Protein AF-A0A7C5WP63-F1 (afdb_monomer_lite)

Foldseek 3Di:
DDKDKQPCQLVVVLCLLQVAQAEKEWEFAEADPQLLVSLVNNLVNVHAYEYEYEPVYDPVSQVSSVVRYFYWYQPPDRDHWTWIAGPQWIKTWRDGNYPCRNVSVDIIMIDTDGSVVSVVVSVVSVVNTHTPDPCPPPDQPWDWDDDDQWIWTWGPDVVIDTWIAGPVVRWTWDDDPNKIWTDDPDDDDDIDIDNHPVRVVVVVVVVVVVCVVPDPDDDDDDDDDDDDDDD

pLDDT: mean 77.96, std 23.7, range [22.95, 98.88]

Sequence (231 aa):
TLCYSTGDVPEKLRNHVESAVQSLWVSTAFLDNCGLELLKAVSAKGVELRVLASKAISAELLREISEFANVRVIEEKFMHAKIYIADGKALIGSPNLTCPVLEGKNIEVLCEVSAAEAIKIFHELWRAATPLRPEIPEVLLLRVKNVKDRIIIESQLNPGLHVEISKFLKRVISESNGKITICPQVVKYTCTEFSSLSDFEGTVNDLLEIIDKNLLIPVIGEKVYTHMQLD

Structure (mmCIF, N/CA/C/O backbone):
data_AF-A0A7C5WP63-F1
#
_entry.id   AF-A0A7C5WP63-F1
#
loop_
_atom_site.group_PDB
_atom_site.id
_atom_site.type_symbol
_atom_site.label_atom_id
_atom_site.label_alt_id
_atom_site.label_comp_id
_atom_site.label_asym_id
_atom_site.label_entity_id
_atom_site.label_seq_id
_atom_site.pdbx_PDB_ins_code
_atom_site.Cartn_x
_atom_site.Cartn_y
_atom_site.Cartn_z
_atom_site.occupancy
_atom_site.B_iso_or_equiv
_atom_site.auth_seq_id
_atom_site.auth_comp_id
_atom_site.auth_asym_id
_atom_site.auth_atom_id
_atom_site.pdbx_PDB_model_num
ATOM 1 N N . THR A 1 1 ? 18.743 -10.700 -14.998 1.00 79.06 1 THR A N 1
ATOM 2 C CA . THR A 1 1 ? 18.142 -9.448 -14.507 1.00 79.06 1 THR A CA 1
ATOM 3 C C . THR A 1 1 ? 18.104 -8.469 -15.653 1.00 79.06 1 THR A C 1
ATOM 5 O O . THR A 1 1 ? 19.157 -8.194 -16.214 1.00 79.06 1 THR A O 1
ATOM 8 N N . LEU A 1 2 ? 16.914 -8.030 -16.054 1.00 93.69 2 LEU A N 1
ATOM 9 C CA . LEU A 1 2 ? 16.716 -7.008 -17.085 1.00 93.69 2 LEU A CA 1
ATOM 10 C C . LEU A 1 2 ? 16.407 -5.687 -16.379 1.00 93.69 2 LEU A C 1
ATOM 12 O O . LEU A 1 2 ? 15.579 -5.687 -15.474 1.00 93.69 2 LEU A O 1
ATOM 16 N N . CYS A 1 3 ? 17.070 -4.595 -16.753 1.00 96.31 3 CYS A N 1
ATOM 17 C CA . CYS A 1 3 ? 16.886 -3.291 -16.117 1.00 96.31 3 CYS A CA 1
ATOM 18 C C . CYS A 1 3 ? 16.509 -2.219 -17.139 1.00 96.31 3 CYS A C 1
ATOM 20 O O . CYS A 1 3 ? 16.952 -2.260 -18.284 1.00 96.31 3 CYS A O 1
ATOM 22 N N . TYR A 1 4 ? 15.718 -1.258 -16.678 1.00 94.50 4 TYR A N 1
ATOM 23 C CA . TYR A 1 4 ? 15.167 -0.127 -17.412 1.00 94.50 4 TYR A CA 1
ATOM 24 C C . TYR A 1 4 ? 15.689 1.171 -16.794 1.00 94.50 4 TYR A C 1
ATOM 26 O O . TYR A 1 4 ? 15.896 1.236 -15.577 1.00 94.50 4 TYR A O 1
ATOM 34 N N . SER A 1 5 ? 15.877 2.204 -17.615 1.00 89.62 5 SER A N 1
ATOM 35 C CA . SER A 1 5 ? 16.360 3.519 -17.179 1.00 89.62 5 SER A CA 1
ATOM 36 C C . SER A 1 5 ? 15.572 4.667 -17.806 1.00 89.62 5 SER A C 1
ATOM 38 O O . SER A 1 5 ? 15.040 4.517 -18.904 1.00 89.62 5 SER A O 1
ATOM 40 N N . THR A 1 6 ? 15.573 5.813 -17.113 1.00 76.12 6 THR A N 1
ATOM 41 C CA . THR A 1 6 ? 15.104 7.143 -17.562 1.00 76.12 6 THR A CA 1
ATOM 42 C C . THR A 1 6 ? 13.719 7.179 -18.208 1.00 76.12 6 THR A C 1
ATOM 44 O O . THR A 1 6 ? 12.760 7.521 -17.526 1.00 76.12 6 THR A O 1
ATOM 47 N N . GLY A 1 7 ? 13.604 6.876 -19.502 1.00 80.62 7 GLY A N 1
ATOM 48 C CA . GLY A 1 7 ? 12.357 7.035 -20.257 1.00 80.62 7 GLY A CA 1
ATOM 49 C C . GLY A 1 7 ? 11.320 5.950 -19.975 1.00 80.62 7 GLY A C 1
ATOM 50 O O . GLY A 1 7 ? 10.137 6.248 -19.851 1.00 80.62 7 GLY A O 1
ATOM 51 N N . ASP A 1 8 ? 11.766 4.705 -19.810 1.00 91.50 8 ASP A N 1
ATOM 52 C CA . ASP A 1 8 ? 10.851 3.556 -19.815 1.00 91.50 8 ASP A CA 1
ATOM 53 C C . ASP A 1 8 ? 10.333 3.197 -18.417 1.00 91.50 8 ASP A C 1
ATOM 55 O O . ASP A 1 8 ? 9.363 2.455 -18.273 1.00 91.50 8 ASP A O 1
ATOM 59 N N . VAL A 1 9 ? 10.987 3.694 -17.360 1.00 96.69 9 VAL A N 1
ATOM 60 C CA . VAL A 1 9 ? 10.682 3.311 -15.971 1.00 96.69 9 VAL A CA 1
ATOM 61 C C . VAL A 1 9 ? 9.248 3.652 -15.549 1.00 96.69 9 VAL A C 1
ATOM 63 O O . VAL A 1 9 ? 8.599 2.763 -14.991 1.00 96.69 9 VAL A O 1
ATOM 66 N N . PRO A 1 10 ? 8.717 4.866 -15.797 1.00 96.94 10 PRO A N 1
ATOM 67 C CA . PRO A 1 10 ? 7.359 5.219 -15.383 1.00 96.94 10 PRO A CA 1
ATOM 68 C C . PRO A 1 10 ? 6.308 4.319 -16.035 1.00 96.94 10 PRO A C 1
ATOM 70 O O . PRO A 1 10 ? 5.446 3.771 -15.347 1.00 96.94 10 PRO A O 1
ATOM 73 N N . GLU A 1 11 ? 6.419 4.116 -17.351 1.00 96.94 11 GLU A N 1
ATOM 74 C CA . GLU A 1 11 ? 5.509 3.263 -18.114 1.00 96.94 11 GLU A CA 1
ATOM 75 C C . GLU A 1 11 ? 5.635 1.802 -17.677 1.00 96.94 11 GLU A C 1
ATOM 77 O O . GLU A 1 11 ? 4.632 1.152 -17.386 1.00 96.94 11 GLU A O 1
ATOM 82 N N . LYS A 1 12 ? 6.861 1.281 -17.551 1.00 98.00 12 LYS A N 1
ATOM 83 C CA . LYS A 1 12 ? 7.095 -0.102 -17.129 1.00 98.00 12 LYS A CA 1
ATOM 84 C C . LYS A 1 12 ? 6.549 -0.371 -15.728 1.00 98.00 12 LYS A C 1
ATOM 86 O O . LYS A 1 12 ? 5.933 -1.416 -15.516 1.00 98.00 12 LYS A O 1
ATOM 91 N N . LEU A 1 13 ? 6.762 0.548 -14.784 1.00 98.31 13 LEU A N 1
ATOM 92 C CA . LEU A 1 13 ? 6.245 0.431 -13.422 1.00 98.31 13 LEU A CA 1
ATOM 93 C C . LEU A 1 13 ? 4.717 0.457 -13.408 1.00 98.31 13 LEU A C 1
ATOM 95 O O . LEU A 1 13 ? 4.102 -0.416 -12.795 1.00 98.31 13 LEU A O 1
ATOM 99 N N . ARG A 1 14 ? 4.112 1.423 -14.110 1.00 98.38 14 ARG A N 1
ATOM 100 C CA . ARG A 1 14 ? 2.657 1.542 -14.231 1.00 98.38 14 ARG A CA 1
ATOM 101 C C . ARG A 1 14 ? 2.057 0.279 -14.837 1.00 98.38 14 ARG A C 1
ATOM 103 O O . ARG A 1 14 ? 1.194 -0.323 -14.214 1.00 98.38 14 ARG A O 1
ATOM 110 N N . ASN A 1 15 ? 2.573 -0.169 -15.979 1.00 98.38 15 ASN A N 1
ATOM 111 C CA . ASN A 1 15 ? 2.102 -1.374 -16.657 1.00 98.38 15 ASN A CA 1
ATOM 112 C C . ASN A 1 15 ? 2.222 -2.608 -15.759 1.00 98.38 15 ASN A C 1
ATOM 114 O O . ASN A 1 15 ? 1.307 -3.423 -15.709 1.00 98.38 15 ASN A O 1
ATOM 118 N N . HIS A 1 16 ? 3.322 -2.744 -15.014 1.00 98.56 16 HIS A N 1
ATOM 119 C 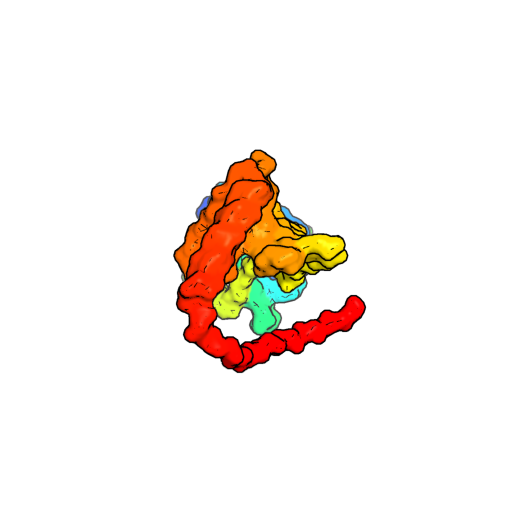CA . HIS A 1 16 ? 3.502 -3.853 -14.077 1.00 98.56 16 HIS A CA 1
ATOM 120 C C . HIS A 1 16 ? 2.445 -3.846 -12.970 1.00 98.56 16 HIS A C 1
ATOM 122 O O . HIS A 1 16 ? 1.796 -4.864 -12.745 1.00 98.56 16 HIS A O 1
ATOM 128 N N . VAL A 1 17 ? 2.226 -2.693 -12.334 1.00 98.56 17 VAL A N 1
ATOM 129 C CA . VAL A 1 17 ? 1.232 -2.511 -11.265 1.00 98.56 17 VAL A CA 1
ATOM 130 C C . VAL A 1 17 ? -0.198 -2.702 -11.783 1.00 98.56 17 VAL A C 1
ATOM 132 O O . VAL A 1 17 ? -0.967 -3.461 -11.200 1.00 98.56 17 VAL A O 1
ATOM 135 N N . GLU A 1 18 ? -0.551 -2.070 -12.902 1.00 98.44 18 GLU A N 1
ATOM 136 C CA . GLU A 1 18 ? -1.900 -2.110 -13.478 1.00 98.44 18 GLU A CA 1
ATOM 137 C C . GLU A 1 18 ? -2.260 -3.471 -14.084 1.00 98.44 18 GLU A C 1
ATOM 139 O O . GLU A 1 18 ? -3.451 -3.782 -14.188 1.00 98.44 18 GLU A O 1
ATOM 144 N N . SER A 1 19 ? -1.260 -4.276 -14.465 1.00 98.25 19 SER A N 1
ATOM 145 C CA . SER A 1 19 ? -1.458 -5.623 -15.015 1.00 98.25 19 SER A CA 1
ATOM 146 C C . SER A 1 19 ? -1.828 -6.683 -13.978 1.00 98.25 19 SER A C 1
ATOM 148 O O . SER A 1 19 ? -2.187 -7.788 -14.380 1.00 98.25 19 SER A O 1
ATOM 150 N N . ALA A 1 20 ? -1.744 -6.372 -12.679 1.00 98.62 20 ALA A N 1
ATOM 151 C CA . ALA A 1 20 ? -2.120 -7.302 -11.622 1.00 98.62 20 ALA A CA 1
ATOM 152 C C . ALA A 1 20 ? -3.605 -7.690 -11.728 1.00 98.62 20 ALA A C 1
ATOM 154 O O . ALA A 1 20 ? -4.480 -6.836 -11.891 1.00 98.62 20 ALA A O 1
ATOM 155 N N . VAL A 1 21 ? -3.876 -8.988 -11.616 1.00 98.38 21 VAL A N 1
ATOM 156 C CA . VAL A 1 21 ? -5.206 -9.601 -11.709 1.00 98.38 21 VAL A CA 1
ATOM 157 C C . VAL A 1 21 ? -5.590 -10.291 -10.406 1.00 98.38 21 VAL A C 1
ATOM 159 O O . VAL A 1 21 ? -6.757 -10.247 -10.029 1.00 98.38 21 VAL A O 1
ATOM 162 N N . GLN A 1 22 ? -4.644 -10.926 -9.707 1.00 98.44 22 GLN A N 1
ATOM 163 C CA . GLN A 1 22 ? -4.937 -11.658 -8.468 1.00 98.44 22 GLN A CA 1
ATOM 164 C C . GLN A 1 22 ? -4.370 -10.945 -7.247 1.00 98.44 22 GLN A C 1
ATOM 166 O O . GLN A 1 22 ? -5.070 -10.749 -6.256 1.00 98.44 22 GLN A O 1
ATOM 171 N N . SER A 1 23 ? -3.097 -10.559 -7.310 1.00 98.56 23 SER A N 1
ATOM 172 C CA . SER A 1 23 ? -2.385 -10.004 -6.164 1.00 98.56 23 SER A CA 1
ATOM 173 C C . SER A 1 23 ? -1.359 -8.959 -6.574 1.00 98.56 23 SER A C 1
ATOM 175 O O . SER A 1 23 ? -0.655 -9.102 -7.577 1.00 98.56 23 SER A O 1
ATOM 177 N N . LEU A 1 24 ? -1.242 -7.930 -5.740 1.00 98.88 24 LEU A N 1
ATOM 178 C CA . LEU A 1 24 ? -0.208 -6.915 -5.837 1.00 98.88 24 LEU A CA 1
ATOM 179 C C . LEU A 1 24 ? 0.380 -6.659 -4.449 1.00 98.88 24 LEU A C 1
ATOM 181 O O . LEU A 1 24 ? -0.329 -6.277 -3.518 1.00 98.88 24 LEU A O 1
ATOM 185 N N . TRP A 1 25 ? 1.687 -6.859 -4.300 1.00 98.81 25 TRP A N 1
ATOM 186 C CA . TRP A 1 25 ? 2.420 -6.540 -3.078 1.00 98.81 25 TRP A CA 1
ATOM 187 C C . TRP A 1 25 ? 3.432 -5.437 -3.363 1.00 98.81 25 TRP A C 1
ATOM 189 O O . TRP A 1 25 ? 4.291 -5.568 -4.238 1.00 98.81 25 TRP A O 1
ATOM 199 N N . VAL A 1 26 ? 3.329 -4.345 -2.615 1.00 98.75 26 VAL A N 1
ATOM 200 C CA . VAL A 1 26 ? 4.131 -3.138 -2.803 1.00 98.75 26 VAL A CA 1
ATOM 201 C C . VAL A 1 26 ? 4.907 -2.848 -1.534 1.00 98.75 26 VAL A C 1
ATOM 203 O O . VAL A 1 26 ? 4.320 -2.718 -0.470 1.00 98.75 26 VAL A O 1
ATOM 206 N N . SER A 1 27 ? 6.219 -2.695 -1.647 1.00 98.38 27 SER A N 1
ATOM 207 C CA . SER A 1 27 ? 7.038 -1.970 -0.678 1.00 98.38 27 SER A CA 1
ATOM 208 C C . SER A 1 27 ? 7.408 -0.637 -1.301 1.00 98.38 27 SER A C 1
ATOM 210 O O . SER A 1 27 ? 7.909 -0.629 -2.422 1.00 98.38 27 SER A O 1
ATOM 212 N N . THR A 1 28 ? 7.182 0.479 -0.611 1.00 98.00 28 THR A N 1
ATOM 213 C CA . THR A 1 28 ? 7.648 1.792 -1.078 1.00 98.00 28 THR A CA 1
ATOM 214 C C . THR A 1 28 ? 7.976 2.719 0.085 1.00 98.00 28 THR A C 1
ATOM 216 O O . THR A 1 28 ? 7.300 2.728 1.115 1.00 98.00 28 THR A O 1
ATOM 219 N N . ALA A 1 29 ? 9.032 3.516 -0.082 1.00 97.00 29 ALA A N 1
ATOM 220 C CA . ALA A 1 29 ? 9.471 4.462 0.941 1.00 97.00 29 ALA A CA 1
ATOM 221 C C . ALA A 1 29 ? 8.640 5.750 0.925 1.00 97.00 29 ALA A C 1
ATOM 223 O O . ALA A 1 29 ? 8.414 6.354 1.969 1.00 97.00 29 ALA A O 1
ATOM 224 N N . PHE A 1 30 ? 8.192 6.153 -0.266 1.00 98.06 30 PHE A N 1
ATOM 225 C CA . PHE A 1 30 ? 7.376 7.339 -0.484 1.00 98.06 30 PHE A CA 1
ATOM 226 C C . PHE A 1 30 ? 6.178 6.998 -1.371 1.00 98.06 30 PHE A C 1
ATOM 228 O O . PHE A 1 30 ? 6.257 6.125 -2.242 1.00 98.06 30 PHE A O 1
ATOM 235 N N . LEU A 1 31 ? 5.069 7.684 -1.125 1.00 98.19 31 LEU A N 1
ATOM 236 C CA . LEU A 1 31 ? 3.831 7.573 -1.877 1.00 98.19 31 LEU A CA 1
ATOM 237 C C . LEU A 1 31 ? 3.077 8.897 -1.744 1.00 98.19 31 LEU A C 1
ATOM 239 O O . LEU A 1 31 ? 3.027 9.456 -0.649 1.00 98.19 31 LEU A O 1
ATOM 243 N N . ASP A 1 32 ? 2.522 9.390 -2.848 1.00 98.31 32 ASP A N 1
ATOM 244 C CA . ASP A 1 32 ? 1.639 10.561 -2.880 1.00 98.31 32 ASP A CA 1
ATOM 245 C C . ASP A 1 32 ? 0.322 10.242 -3.612 1.00 98.31 32 ASP A C 1
ATOM 247 O O . ASP A 1 32 ? 0.026 9.081 -3.903 1.00 98.31 32 ASP A O 1
ATOM 251 N N . ASN A 1 33 ? -0.467 11.271 -3.927 1.00 98.25 33 ASN A N 1
ATOM 252 C CA . ASN A 1 33 ? -1.775 11.117 -4.563 1.00 98.25 33 ASN A CA 1
ATOM 253 C C . ASN A 1 33 ? -1.724 10.346 -5.895 1.00 98.25 33 ASN A C 1
ATOM 255 O O . ASN A 1 33 ? -2.637 9.577 -6.171 1.00 98.25 33 ASN A O 1
ATOM 259 N N . CYS A 1 34 ? -0.670 10.470 -6.710 1.00 98.50 34 CYS A N 1
ATOM 260 C CA . CYS A 1 34 ? -0.592 9.688 -7.950 1.00 98.50 34 CYS A CA 1
ATOM 261 C C . CYS A 1 34 ? -0.390 8.197 -7.665 1.00 98.50 34 CYS A C 1
ATOM 263 O O . CYS A 1 34 ? -0.962 7.348 -8.351 1.00 98.50 34 CYS A O 1
ATOM 265 N N . GLY A 1 35 ? 0.412 7.876 -6.646 1.00 98.56 35 GLY A N 1
ATOM 266 C CA . GLY A 1 35 ? 0.568 6.508 -6.165 1.00 98.56 35 GLY A CA 1
ATOM 267 C C . GLY A 1 35 ? -0.724 5.953 -5.575 1.00 98.56 35 GLY A C 1
ATOM 268 O O . GLY A 1 35 ? -1.108 4.834 -5.900 1.00 98.56 35 GLY A O 1
ATOM 269 N N . LEU A 1 36 ? -1.420 6.744 -4.757 1.00 98.62 36 LEU A N 1
ATOM 270 C CA . LEU A 1 36 ? -2.721 6.398 -4.186 1.00 98.62 36 LEU A CA 1
ATOM 271 C C . LEU A 1 36 ? -3.745 6.050 -5.274 1.00 98.62 36 LEU A C 1
ATOM 273 O O . LEU A 1 36 ? -4.347 4.980 -5.218 1.00 98.62 36 LEU A O 1
ATOM 277 N N . GLU A 1 37 ? -3.916 6.915 -6.276 1.00 98.69 37 GLU A N 1
ATOM 278 C CA . GLU A 1 37 ? -4.884 6.697 -7.357 1.00 98.69 37 GLU A CA 1
ATOM 279 C C . GLU A 1 37 ? -4.534 5.467 -8.204 1.00 98.69 37 GLU A C 1
ATOM 281 O O . GLU A 1 37 ? -5.415 4.683 -8.561 1.00 98.69 37 GLU A O 1
ATOM 286 N N . LEU A 1 38 ? -3.241 5.229 -8.452 1.00 98.69 38 LEU A N 1
ATOM 287 C CA . LEU A 1 38 ? -2.775 4.005 -9.102 1.00 98.69 38 LEU A CA 1
ATOM 288 C C . LEU A 1 38 ? -3.165 2.752 -8.295 1.00 98.69 38 LEU A C 1
ATOM 290 O O . LEU A 1 38 ? -3.676 1.785 -8.859 1.00 98.69 38 LEU A O 1
ATOM 294 N N . LEU A 1 39 ? -2.963 2.769 -6.975 1.00 98.75 39 LEU A N 1
ATOM 295 C CA . LEU A 1 39 ? -3.321 1.650 -6.100 1.00 98.75 39 LEU A CA 1
ATOM 296 C C . LEU A 1 39 ? -4.841 1.442 -5.998 1.00 98.75 39 LEU A C 1
ATOM 298 O O . LEU A 1 39 ? -5.295 0.296 -6.053 1.00 98.75 39 LEU A O 1
ATOM 302 N N . LYS A 1 40 ? -5.632 2.519 -5.909 1.00 98.62 40 LYS A N 1
ATOM 303 C CA . LYS A 1 40 ? -7.103 2.457 -5.938 1.00 98.62 40 LYS A CA 1
ATOM 304 C C . LYS A 1 40 ? -7.611 1.824 -7.228 1.00 98.62 40 LYS A C 1
ATOM 306 O O . LYS A 1 40 ? -8.455 0.932 -7.176 1.00 98.62 40 LYS A O 1
ATOM 311 N N . ALA A 1 41 ? -7.076 2.241 -8.377 1.00 98.38 41 ALA A N 1
ATOM 312 C CA . ALA A 1 41 ? -7.473 1.712 -9.679 1.00 98.38 41 ALA A CA 1
ATOM 313 C C . ALA A 1 41 ? -7.213 0.202 -9.802 1.00 98.38 41 ALA A C 1
ATOM 315 O O . ALA A 1 41 ? -7.996 -0.512 -10.427 1.00 98.38 41 ALA A O 1
ATOM 316 N N . VAL A 1 42 ? -6.133 -0.299 -9.194 1.00 98.25 42 VAL A N 1
ATOM 317 C CA . VAL A 1 42 ? -5.843 -1.738 -9.136 1.00 98.25 42 VAL A CA 1
ATOM 318 C C . VAL A 1 42 ? -6.778 -2.457 -8.162 1.00 98.25 42 VAL A C 1
ATOM 320 O O . VAL A 1 42 ? -7.362 -3.475 -8.529 1.00 98.25 42 VAL A O 1
ATOM 323 N N . SER A 1 43 ? -6.981 -1.921 -6.955 1.00 98.19 43 SER A N 1
ATOM 324 C CA . SER A 1 43 ? -7.877 -2.524 -5.955 1.00 98.19 43 SER A CA 1
ATOM 325 C C . SER A 1 43 ? -9.329 -2.609 -6.444 1.00 98.19 43 SER A C 1
ATOM 327 O O . SER A 1 43 ? -9.991 -3.627 -6.251 1.00 98.19 43 SER A O 1
ATOM 329 N N . ALA A 1 44 ? -9.799 -1.615 -7.204 1.00 97.88 44 ALA A N 1
ATOM 330 C CA . ALA A 1 44 ? -11.128 -1.612 -7.820 1.00 97.88 44 ALA A CA 1
ATOM 331 C C . ALA A 1 44 ? -11.378 -2.794 -8.783 1.00 97.88 44 ALA A C 1
ATOM 333 O O . ALA A 1 44 ? -12.530 -3.116 -9.070 1.00 97.88 44 ALA A O 1
ATOM 334 N N . LYS A 1 45 ? -10.323 -3.470 -9.262 1.00 97.81 45 LYS A N 1
ATOM 335 C CA . LYS A 1 45 ? -10.422 -4.699 -10.072 1.00 97.81 45 LYS A CA 1
ATOM 336 C C . LYS A 1 45 ? -10.610 -5.968 -9.225 1.00 97.81 45 LYS A C 1
ATOM 338 O O . LYS A 1 45 ? -10.723 -7.051 -9.790 1.00 97.81 45 LYS A O 1
ATOM 343 N N . GLY A 1 46 ? -10.625 -5.855 -7.895 1.00 97.88 46 GLY A N 1
ATOM 344 C CA . GLY A 1 46 ? -10.700 -6.985 -6.964 1.00 97.88 46 GLY A CA 1
ATOM 345 C C . GLY A 1 46 ? -9.350 -7.641 -6.652 1.00 97.88 46 GLY A C 1
ATOM 346 O O . GLY A 1 46 ? -9.323 -8.771 -6.172 1.00 97.88 46 GLY A O 1
ATOM 347 N N . VAL A 1 47 ? -8.236 -6.956 -6.931 1.00 98.38 47 VAL A N 1
ATOM 348 C CA . VAL A 1 47 ? -6.873 -7.449 -6.670 1.00 98.38 47 VAL A CA 1
ATOM 349 C C . VAL A 1 47 ? -6.566 -7.409 -5.171 1.00 98.38 47 VAL A C 1
ATOM 351 O O . VAL A 1 47 ? -6.771 -6.382 -4.523 1.00 98.38 47 VAL A O 1
ATOM 354 N N . GLU A 1 48 ? -6.004 -8.488 -4.612 1.00 98.38 48 GLU A N 1
ATOM 355 C CA . GLU A 1 48 ? -5.521 -8.486 -3.225 1.00 98.38 48 GLU A CA 1
ATOM 356 C C . GLU A 1 48 ? -4.298 -7.568 -3.099 1.00 98.38 48 GLU A C 1
ATOM 358 O O . GLU A 1 48 ? -3.208 -7.889 -3.585 1.00 98.38 48 GLU A O 1
ATOM 363 N N . LEU A 1 49 ? -4.470 -6.435 -2.413 1.00 98.69 49 LEU A N 1
ATOM 364 C CA . LEU A 1 49 ? -3.421 -5.436 -2.250 1.00 98.69 49 LEU A CA 1
ATOM 365 C C . LEU A 1 49 ? -2.767 -5.504 -0.865 1.00 98.69 49 LEU A C 1
ATOM 367 O O . LEU A 1 49 ? -3.428 -5.367 0.168 1.00 98.69 49 LEU A O 1
ATOM 371 N N . ARG A 1 50 ? -1.439 -5.660 -0.850 1.00 98.75 50 ARG A N 1
ATOM 372 C CA . ARG A 1 50 ? -0.597 -5.534 0.349 1.00 98.75 50 ARG A CA 1
ATOM 373 C C . ARG A 1 50 ? 0.384 -4.388 0.172 1.00 98.75 50 ARG A C 1
ATOM 375 O O . ARG A 1 50 ? 1.163 -4.391 -0.778 1.00 98.75 50 ARG A O 1
ATOM 382 N N . VAL A 1 51 ? 0.385 -3.444 1.104 1.00 98.56 51 VAL A N 1
ATOM 383 C CA . VAL A 1 51 ? 1.272 -2.279 1.079 1.00 98.56 51 VAL A CA 1
ATOM 384 C C . VAL A 1 51 ? 2.141 -2.276 2.324 1.00 98.56 51 VAL A C 1
ATOM 386 O O . VAL A 1 51 ? 1.663 -2.167 3.449 1.00 98.56 51 VAL A O 1
ATOM 389 N N . LEU A 1 52 ? 3.441 -2.400 2.108 1.00 98.31 52 LEU A N 1
ATOM 390 C CA . LEU A 1 52 ? 4.471 -2.193 3.100 1.00 98.31 52 LEU A CA 1
ATOM 391 C C . LEU A 1 52 ? 5.013 -0.768 2.948 1.00 98.31 52 LEU A C 1
ATOM 393 O O . LEU A 1 52 ? 5.669 -0.428 1.962 1.00 98.31 52 LEU A O 1
ATOM 397 N N . ALA A 1 53 ? 4.725 0.064 3.936 1.00 96.88 53 ALA A N 1
ATOM 398 C CA . ALA A 1 53 ? 5.010 1.485 3.925 1.00 96.88 53 ALA A CA 1
ATOM 399 C C . ALA A 1 53 ? 6.133 1.864 4.897 1.00 96.88 53 ALA A C 1
ATOM 401 O O . ALA A 1 53 ? 6.381 1.208 5.912 1.00 96.88 53 ALA A O 1
ATOM 402 N N . SER A 1 54 ? 6.804 2.968 4.581 1.00 95.19 54 SER A N 1
ATOM 403 C CA . SER A 1 54 ? 7.700 3.666 5.502 1.00 95.19 54 SER A CA 1
ATOM 404 C C . SER A 1 54 ? 6.920 4.727 6.271 1.00 95.19 54 SER A C 1
ATOM 406 O O . SER A 1 54 ? 5.986 5.323 5.735 1.00 95.19 54 SER A O 1
ATOM 408 N N . LYS A 1 55 ? 7.368 5.052 7.486 1.00 93.25 55 LYS A N 1
ATOM 409 C CA . LYS A 1 55 ? 6.829 6.162 8.294 1.00 93.25 55 LYS A CA 1
ATOM 410 C C . LYS A 1 55 ? 6.948 7.553 7.651 1.00 93.25 55 LYS A C 1
ATOM 412 O O . LYS A 1 55 ? 6.466 8.528 8.211 1.00 93.25 55 LYS A O 1
ATOM 417 N N . ALA A 1 56 ? 7.661 7.666 6.529 1.00 93.44 56 ALA A N 1
ATOM 418 C CA . ALA A 1 56 ? 7.772 8.909 5.771 1.00 93.44 56 ALA A CA 1
ATOM 419 C C . ALA A 1 56 ? 6.513 9.232 4.946 1.00 93.44 56 ALA A C 1
ATOM 421 O O . ALA A 1 56 ? 6.357 10.367 4.504 1.00 93.44 56 ALA A O 1
ATOM 422 N N . ILE A 1 57 ? 5.629 8.253 4.730 1.00 95.50 57 ILE A N 1
ATOM 423 C CA . ILE A 1 57 ? 4.318 8.469 4.111 1.00 95.50 57 ILE A CA 1
ATOM 424 C C . ILE A 1 57 ? 3.376 9.034 5.181 1.00 95.50 57 ILE A C 1
ATOM 426 O O . ILE A 1 57 ? 3.402 8.582 6.326 1.00 95.50 57 ILE A O 1
ATOM 430 N N . SER A 1 58 ? 2.564 10.034 4.828 1.00 94.56 58 SER A N 1
ATOM 431 C CA . SER A 1 58 ? 1.672 10.689 5.789 1.00 94.56 58 SER A CA 1
ATOM 432 C C . SER A 1 58 ? 0.633 9.717 6.358 1.00 94.56 58 SER A C 1
ATOM 434 O O . SER A 1 58 ? 0.123 8.844 5.656 1.00 94.56 58 SER A O 1
ATOM 436 N N . ALA A 1 59 ? 0.279 9.899 7.634 1.00 92.75 59 ALA A N 1
ATOM 437 C CA . ALA A 1 59 ? -0.739 9.083 8.298 1.00 92.75 59 ALA A CA 1
ATOM 438 C C . ALA A 1 59 ? -2.102 9.153 7.584 1.00 92.75 59 ALA A C 1
ATOM 440 O O . ALA A 1 59 ? -2.809 8.153 7.505 1.00 92.75 59 ALA A O 1
ATOM 441 N N . GLU A 1 60 ? -2.443 10.312 7.013 1.00 93.81 60 GLU A N 1
ATOM 442 C CA . GLU A 1 60 ? -3.656 10.505 6.214 1.00 93.81 60 GLU A CA 1
ATOM 443 C C . GLU A 1 60 ? -3.687 9.596 4.978 1.00 93.81 60 GLU A C 1
ATOM 445 O O . GLU A 1 60 ? -4.657 8.863 4.796 1.00 93.81 60 GLU A O 1
ATOM 450 N N . LEU A 1 61 ? -2.608 9.573 4.185 1.00 96.56 61 LEU A N 1
ATOM 451 C CA . LEU A 1 61 ? -2.516 8.699 3.013 1.00 96.56 61 LEU A CA 1
ATOM 452 C C . LEU A 1 61 ? -2.518 7.223 3.409 1.00 96.56 61 LEU A C 1
ATOM 454 O O . LEU A 1 61 ? -3.171 6.410 2.761 1.00 96.56 61 LEU A O 1
ATOM 458 N N . LEU A 1 62 ? -1.806 6.858 4.478 1.00 96.06 62 LEU A N 1
ATOM 459 C CA . LEU A 1 62 ? -1.795 5.479 4.970 1.00 96.06 62 LEU A CA 1
ATOM 460 C C . LEU A 1 62 ? -3.189 5.022 5.406 1.00 96.06 62 LEU A C 1
ATOM 462 O O . LEU A 1 62 ? -3.581 3.897 5.092 1.00 96.06 62 LEU A O 1
ATOM 466 N N . ARG A 1 63 ? -3.946 5.896 6.080 1.00 94.25 63 ARG A N 1
ATOM 467 C CA . ARG A 1 63 ? -5.337 5.636 6.460 1.00 94.25 63 ARG A CA 1
ATOM 468 C C . ARG A 1 63 ? -6.207 5.425 5.227 1.00 94.25 63 ARG A C 1
ATOM 470 O O . ARG A 1 63 ? -6.922 4.433 5.178 1.00 94.25 63 ARG A O 1
ATOM 477 N N . GLU A 1 64 ? -6.104 6.290 4.226 1.00 96.12 64 GLU A N 1
ATOM 478 C CA . GLU A 1 64 ? -6.895 6.161 2.999 1.00 96.12 64 GLU A CA 1
ATOM 479 C C . GLU A 1 64 ? -6.580 4.862 2.240 1.00 96.12 64 GLU A C 1
ATOM 481 O O . GLU A 1 64 ? -7.484 4.143 1.826 1.00 96.12 64 GLU A O 1
ATOM 486 N N . ILE A 1 65 ? -5.302 4.487 2.133 1.00 97.31 65 ILE A N 1
ATOM 487 C CA . ILE A 1 65 ? -4.904 3.209 1.520 1.00 97.31 65 ILE A CA 1
ATOM 488 C C . ILE A 1 65 ? -5.477 2.020 2.302 1.00 97.31 65 ILE A C 1
ATOM 490 O O . ILE A 1 65 ? -5.871 1.014 1.709 1.00 97.31 65 ILE A O 1
ATOM 494 N N . SER A 1 66 ? -5.543 2.120 3.633 1.00 96.00 66 SER A N 1
ATOM 495 C CA . SER A 1 66 ? -6.045 1.038 4.484 1.00 96.00 66 SER A CA 1
ATOM 496 C C . SER A 1 66 ? -7.534 0.735 4.312 1.00 96.00 66 SER A C 1
ATOM 498 O O . SER A 1 66 ? -7.978 -0.338 4.715 1.00 96.00 66 SER A O 1
ATOM 500 N N . GLU A 1 67 ? -8.295 1.621 3.664 1.00 95.88 67 GLU A N 1
ATOM 501 C CA . GLU A 1 67 ? -9.705 1.380 3.336 1.00 95.88 67 GLU A CA 1
ATOM 502 C C . GLU A 1 67 ? -9.881 0.276 2.282 1.00 95.88 67 GLU A C 1
ATOM 504 O O . GLU A 1 67 ? -10.930 -0.364 2.227 1.00 95.88 67 GLU A O 1
ATOM 509 N N . PHE A 1 68 ? -8.858 0.024 1.457 1.00 96.75 68 PHE A N 1
ATOM 510 C CA . PHE A 1 68 ? -8.937 -0.909 0.326 1.00 96.75 68 PHE A CA 1
ATOM 511 C C . PHE A 1 68 ? -7.719 -1.838 0.186 1.00 96.75 68 PHE A C 1
ATOM 513 O O . PHE A 1 68 ? -7.620 -2.585 -0.793 1.00 96.75 68 PHE A O 1
ATOM 520 N N . ALA A 1 69 ? -6.782 -1.800 1.136 1.00 97.62 69 ALA A N 1
ATOM 521 C CA . ALA A 1 69 ? -5.560 -2.598 1.126 1.00 97.62 69 ALA A CA 1
ATOM 522 C C . ALA A 1 69 ? -5.134 -3.030 2.534 1.00 97.62 69 ALA A C 1
ATOM 524 O O . ALA A 1 69 ? -5.388 -2.351 3.526 1.00 97.62 69 ALA A O 1
ATOM 525 N N . ASN A 1 70 ? -4.386 -4.132 2.625 1.00 97.75 70 ASN A N 1
ATOM 526 C CA . ASN A 1 70 ? -3.699 -4.497 3.860 1.00 97.75 70 ASN A CA 1
ATOM 527 C C . ASN A 1 70 ? -2.408 -3.682 3.975 1.00 97.75 70 ASN A C 1
ATOM 529 O O . ASN A 1 70 ? -1.477 -3.888 3.193 1.00 97.75 70 ASN A O 1
ATOM 533 N N . VAL A 1 71 ? -2.351 -2.766 4.940 1.00 97.75 71 VAL A N 1
ATOM 534 C CA . VAL A 1 71 ? -1.204 -1.875 5.138 1.00 97.75 71 VAL A CA 1
ATOM 535 C C . VAL A 1 71 ? -0.410 -2.289 6.371 1.00 97.75 71 VAL A C 1
ATOM 537 O O . VAL A 1 71 ? -0.958 -2.484 7.458 1.00 97.75 71 VAL A O 1
ATOM 540 N N . ARG A 1 72 ? 0.912 -2.372 6.218 1.00 97.50 72 ARG A N 1
ATOM 541 C CA . ARG A 1 72 ? 1.855 -2.444 7.336 1.00 97.50 72 ARG A CA 1
ATOM 542 C C . ARG A 1 72 ? 2.903 -1.355 7.225 1.00 97.50 72 ARG A C 1
ATOM 544 O O . ARG A 1 72 ? 3.326 -1.013 6.124 1.00 97.50 72 ARG A O 1
ATOM 551 N N . VAL A 1 73 ? 3.355 -0.857 8.366 1.00 96.38 73 VAL A N 1
ATOM 552 C CA . VAL A 1 73 ? 4.351 0.208 8.458 1.00 96.38 73 VAL A CA 1
ATOM 553 C C . VAL A 1 73 ? 5.589 -0.325 9.166 1.00 96.38 73 VAL A C 1
ATOM 555 O O . VAL A 1 73 ? 5.494 -0.951 10.220 1.00 96.38 73 VAL A O 1
ATOM 558 N N . ILE A 1 74 ? 6.766 -0.086 8.589 1.00 94.38 74 ILE A N 1
ATOM 559 C CA . ILE A 1 74 ? 8.023 -0.269 9.318 1.00 94.38 74 ILE A CA 1
ATOM 560 C C . ILE A 1 74 ? 8.288 0.991 10.142 1.00 94.38 74 ILE A C 1
ATOM 562 O O . ILE A 1 74 ? 8.607 2.051 9.599 1.00 94.38 74 ILE A O 1
ATOM 566 N N . GLU A 1 75 ? 8.127 0.861 11.457 1.00 85.38 75 GLU A N 1
ATOM 567 C CA . GLU A 1 75 ? 8.347 1.938 12.429 1.00 85.38 75 GLU A CA 1
ATOM 568 C C . GLU A 1 75 ? 9.832 2.091 12.786 1.00 85.38 75 GLU A C 1
ATOM 570 O O . GLU A 1 75 ? 10.366 3.206 12.874 1.00 85.38 75 GLU A O 1
ATOM 575 N N . GLU A 1 76 ? 10.513 0.955 12.957 1.00 76.94 76 GLU A N 1
ATOM 576 C CA . GLU A 1 76 ? 11.923 0.897 13.310 1.00 76.94 76 GLU A CA 1
ATOM 577 C C . GLU A 1 76 ? 12.810 1.004 12.068 1.00 76.94 76 GLU A C 1
ATOM 579 O O . GLU A 1 76 ? 12.817 0.128 11.206 1.00 76.94 76 GLU A O 1
ATOM 584 N N . LYS A 1 77 ? 13.644 2.052 12.037 1.00 77.31 77 LYS A N 1
ATOM 585 C CA . LYS A 1 77 ? 14.560 2.389 10.932 1.00 77.31 77 LYS A CA 1
ATOM 586 C C . LYS A 1 77 ? 13.817 2.792 9.651 1.00 77.31 77 LYS A C 1
ATOM 588 O O . LYS A 1 77 ? 12.672 2.445 9.395 1.00 77.31 77 LYS A O 1
ATOM 593 N N . PHE A 1 78 ? 14.474 3.614 8.842 1.00 84.12 78 PHE A N 1
ATOM 594 C CA . PHE A 1 78 ? 13.881 4.100 7.602 1.00 84.12 78 PHE A CA 1
ATOM 595 C C . PHE A 1 78 ? 13.859 2.981 6.553 1.00 84.12 78 PHE A C 1
ATOM 597 O O . PHE A 1 78 ? 14.907 2.585 6.038 1.00 84.12 78 PHE A O 1
ATOM 604 N N . MET A 1 79 ? 12.667 2.467 6.235 1.00 90.69 79 MET A N 1
ATOM 605 C CA . MET A 1 79 ? 12.487 1.510 5.145 1.00 90.69 79 MET A CA 1
ATOM 606 C C . MET A 1 79 ? 12.610 2.242 3.806 1.00 90.69 79 MET A C 1
ATOM 608 O O . MET A 1 79 ? 11.786 3.092 3.471 1.00 90.69 79 MET A O 1
ATOM 612 N N . HIS A 1 80 ? 13.662 1.919 3.048 1.00 94.88 80 HIS A N 1
ATOM 613 C CA . HIS A 1 80 ? 13.932 2.517 1.737 1.00 94.88 80 HIS A CA 1
ATOM 614 C C . HIS A 1 80 ? 13.692 1.556 0.557 1.00 94.88 80 HIS A C 1
ATOM 616 O O . HIS A 1 80 ? 13.927 1.920 -0.597 1.00 94.88 80 HIS A O 1
ATOM 622 N N . ALA A 1 81 ? 13.231 0.333 0.827 1.00 94.56 81 ALA A N 1
ATOM 623 C CA . ALA A 1 81 ? 13.028 -0.695 -0.186 1.00 94.56 81 ALA A CA 1
ATOM 624 C C . ALA A 1 81 ? 11.846 -0.353 -1.106 1.00 94.56 81 ALA A C 1
ATOM 626 O O . ALA A 1 81 ? 10.749 -0.052 -0.628 1.00 94.56 81 ALA A O 1
ATOM 627 N N . LYS A 1 82 ? 12.062 -0.449 -2.424 1.00 98.12 82 LYS A N 1
ATOM 628 C CA . LYS A 1 82 ? 10.988 -0.390 -3.422 1.00 98.12 82 LYS A CA 1
ATOM 629 C C . LYS A 1 82 ? 10.900 -1.718 -4.155 1.00 98.12 82 LYS A C 1
ATOM 631 O O . LYS A 1 82 ? 11.835 -2.110 -4.855 1.00 98.12 82 LYS A O 1
ATOM 636 N N . ILE A 1 83 ? 9.813 -2.435 -3.904 1.00 98.62 83 ILE A N 1
ATOM 637 C CA . ILE A 1 83 ? 9.579 -3.795 -4.390 1.00 98.62 83 ILE A CA 1
ATOM 638 C C . ILE A 1 83 ? 8.137 -3.855 -4.875 1.00 98.62 83 ILE A C 1
ATOM 640 O O . ILE A 1 83 ? 7.230 -3.491 -4.132 1.00 98.62 83 ILE A O 1
ATOM 644 N N . TYR A 1 84 ? 7.930 -4.335 -6.094 1.00 98.75 84 TYR A N 1
ATOM 645 C CA . TYR A 1 84 ? 6.620 -4.425 -6.729 1.00 98.75 84 TYR A CA 1
ATOM 646 C C . TYR A 1 84 ? 6.411 -5.846 -7.236 1.00 98.75 84 TYR A C 1
ATOM 648 O O . TYR A 1 84 ? 7.020 -6.248 -8.227 1.00 98.75 84 TYR A O 1
ATOM 656 N N . ILE A 1 85 ? 5.569 -6.622 -6.558 1.00 98.88 85 ILE A N 1
ATOM 657 C CA . ILE A 1 85 ? 5.285 -8.019 -6.902 1.00 98.88 85 ILE A CA 1
ATOM 658 C C . ILE A 1 85 ? 3.842 -8.102 -7.389 1.00 98.88 85 ILE A C 1
ATOM 660 O O . ILE A 1 85 ? 2.927 -7.909 -6.598 1.00 98.88 85 ILE A O 1
ATOM 664 N N . ALA A 1 86 ? 3.646 -8.392 -8.671 1.00 98.75 86 ALA A N 1
ATOM 665 C CA . ALA A 1 86 ? 2.335 -8.543 -9.297 1.00 98.75 86 ALA A CA 1
ATOM 666 C C . ALA A 1 86 ? 2.230 -9.954 -9.883 1.00 98.75 86 ALA A C 1
ATOM 668 O O . ALA A 1 86 ? 3.044 -10.320 -10.731 1.00 98.75 86 ALA A O 1
ATOM 669 N N . ASP A 1 87 ? 1.283 -10.758 -9.395 1.00 98.25 87 ASP A N 1
ATOM 670 C CA . ASP A 1 87 ? 0.993 -12.119 -9.886 1.00 98.25 87 ASP A CA 1
ATOM 671 C C . ASP A 1 87 ? 2.239 -12.996 -10.135 1.00 98.25 87 ASP A C 1
ATOM 673 O O . ASP A 1 87 ? 2.391 -13.649 -11.169 1.00 98.25 87 ASP A O 1
ATOM 677 N N . GLY A 1 88 ? 3.182 -12.986 -9.188 1.00 95.06 88 GLY A N 1
ATOM 678 C CA . GLY A 1 88 ? 4.409 -13.782 -9.283 1.00 95.06 88 GLY A CA 1
ATOM 679 C C . GLY A 1 88 ? 5.481 -13.223 -10.228 1.00 95.06 88 GLY A C 1
ATOM 680 O O . GLY A 1 88 ? 6.437 -13.930 -10.537 1.00 95.06 88 GLY A O 1
ATOM 681 N N . LYS A 1 89 ? 5.372 -11.962 -10.661 1.00 98.50 89 LYS A N 1
ATOM 682 C CA . LYS A 1 89 ? 6.438 -11.194 -11.329 1.00 98.50 89 LYS A CA 1
ATOM 683 C C . LYS A 1 89 ? 6.910 -10.075 -10.412 1.00 98.50 89 LYS A C 1
ATOM 685 O O . LYS A 1 89 ? 6.090 -9.449 -9.747 1.00 98.50 89 LYS A O 1
ATOM 690 N N . ALA A 1 90 ? 8.210 -9.787 -10.393 1.00 98.62 90 ALA A N 1
ATOM 691 C CA . ALA A 1 90 ? 8.775 -8.811 -9.468 1.00 98.62 90 ALA A CA 1
ATOM 692 C C . ALA A 1 90 ? 9.655 -7.767 -10.156 1.00 98.62 90 ALA A C 1
ATOM 694 O O . ALA A 1 90 ? 10.542 -8.107 -10.942 1.00 98.62 90 ALA A O 1
ATOM 695 N N . LEU A 1 91 ? 9.437 -6.506 -9.781 1.00 98.69 91 LEU A N 1
ATOM 696 C CA . LEU A 1 91 ? 10.319 -5.385 -10.076 1.00 98.69 91 LEU A CA 1
ATOM 697 C C . LEU A 1 91 ? 10.896 -4.817 -8.778 1.00 98.69 91 LEU A C 1
ATOM 699 O O . LEU A 1 91 ? 10.187 -4.695 -7.778 1.00 98.69 91 LEU A O 1
ATOM 703 N N . ILE A 1 92 ? 12.170 -4.437 -8.804 1.00 98.38 92 ILE A N 1
ATOM 704 C CA . ILE A 1 92 ? 12.830 -3.688 -7.727 1.00 98.38 92 ILE A CA 1
ATOM 705 C C . ILE A 1 92 ? 13.619 -2.526 -8.310 1.00 98.38 92 ILE A C 1
ATOM 707 O O . ILE A 1 92 ? 14.072 -2.596 -9.452 1.00 98.38 92 ILE A O 1
ATOM 711 N N . GLY A 1 93 ? 13.839 -1.475 -7.532 1.00 97.12 93 GLY A N 1
ATOM 712 C CA . GLY A 1 93 ? 14.666 -0.376 -8.010 1.00 97.12 93 GLY A CA 1
ATOM 713 C C . GLY A 1 93 ? 14.636 0.857 -7.128 1.00 97.12 93 GLY A C 1
ATOM 714 O O . GLY A 1 93 ? 14.365 0.780 -5.930 1.00 97.12 93 GLY A O 1
ATOM 715 N N . SER A 1 94 ? 14.926 1.993 -7.751 1.00 97.44 94 SER A N 1
ATOM 716 C CA . SER A 1 94 ? 14.840 3.319 -7.150 1.00 97.44 94 SER A CA 1
ATOM 717 C C . SER A 1 94 ? 13.467 4.021 -7.215 1.00 97.44 94 SER A C 1
ATOM 719 O O . SER A 1 94 ? 13.243 4.844 -6.319 1.00 97.44 94 SER A O 1
ATOM 721 N N . PRO A 1 95 ? 12.526 3.721 -8.146 1.00 98.06 95 PRO A N 1
ATOM 722 C CA . PRO A 1 95 ? 11.300 4.505 -8.239 1.00 98.06 95 PRO A CA 1
ATOM 723 C C . PRO A 1 95 ? 10.423 4.290 -7.006 1.00 98.06 95 PRO A C 1
ATOM 725 O O . PRO A 1 95 ? 10.283 3.168 -6.531 1.00 98.06 95 PRO A O 1
ATOM 728 N N . ASN A 1 96 ? 9.836 5.372 -6.495 1.00 98.38 96 ASN A N 1
ATOM 729 C CA . ASN A 1 96 ? 8.747 5.340 -5.516 1.00 98.38 96 ASN A CA 1
ATOM 730 C C . ASN A 1 96 ? 7.399 5.533 -6.235 1.00 98.38 96 ASN A C 1
ATOM 732 O O . ASN A 1 96 ? 7.362 5.920 -7.400 1.00 98.38 96 ASN A O 1
ATOM 736 N N . LEU A 1 97 ? 6.278 5.331 -5.538 1.00 98.19 97 LEU A N 1
ATOM 737 C CA . LEU A 1 97 ? 4.943 5.615 -6.088 1.00 98.19 97 LEU A CA 1
ATOM 738 C C . LEU A 1 97 ? 4.554 7.089 -5.904 1.00 98.19 97 LEU A C 1
ATOM 740 O O . LEU A 1 97 ? 3.602 7.401 -5.195 1.00 98.19 97 LEU A O 1
ATOM 744 N N . THR A 1 98 ? 5.316 7.996 -6.513 1.00 98.50 98 THR A N 1
ATOM 745 C CA . THR A 1 98 ? 5.074 9.446 -6.448 1.00 98.50 98 THR A CA 1
ATOM 746 C C . THR A 1 98 ? 4.822 10.039 -7.832 1.00 98.50 98 THR A C 1
ATOM 748 O O . THR A 1 98 ? 5.301 9.499 -8.832 1.00 98.50 98 THR A O 1
ATOM 751 N N . CYS A 1 99 ? 4.111 11.164 -7.913 1.00 98.19 99 CYS A N 1
ATOM 752 C CA . CYS A 1 99 ? 3.804 11.841 -9.172 1.00 98.19 99 CYS A CA 1
ATOM 753 C C . CYS A 1 99 ? 5.063 12.105 -10.021 1.00 98.19 99 CYS A C 1
ATOM 755 O O . CYS A 1 99 ? 5.071 11.690 -11.177 1.00 98.19 99 CYS A O 1
ATOM 757 N N . PRO A 1 100 ? 6.176 12.673 -9.498 1.00 97.50 100 PRO A N 1
ATOM 758 C CA . PRO A 1 100 ? 7.365 12.917 -10.322 1.00 97.50 100 PRO A CA 1
ATOM 759 C C . PRO A 1 100 ? 7.968 11.648 -10.935 1.00 97.50 100 PRO A C 1
ATOM 761 O O . PRO A 1 100 ? 8.494 11.686 -12.044 1.00 97.50 100 PRO A O 1
ATOM 764 N N . VAL A 1 101 ? 7.875 10.513 -10.242 1.00 97.19 101 VAL A N 1
ATOM 765 C CA . VAL A 1 101 ? 8.347 9.227 -10.761 1.00 97.19 101 VAL A CA 1
ATOM 766 C C . VAL A 1 101 ? 7.389 8.688 -11.818 1.00 97.19 101 VAL A C 1
ATOM 768 O O . VAL A 1 101 ? 7.821 8.326 -12.907 1.00 97.19 101 VAL A O 1
ATOM 771 N N . LEU A 1 102 ? 6.088 8.669 -11.523 1.00 97.31 102 LEU A N 1
ATOM 772 C CA . LEU A 1 102 ? 5.058 8.120 -12.411 1.00 97.31 102 LEU A CA 1
ATOM 773 C C . LEU A 1 102 ? 4.808 8.981 -13.662 1.00 97.31 102 LEU A C 1
ATOM 775 O O . LEU A 1 102 ? 4.248 8.482 -14.636 1.00 97.31 102 LEU A O 1
ATOM 779 N N . GLU A 1 103 ? 5.229 10.245 -13.646 1.00 96.31 103 GLU A N 1
ATOM 780 C CA . GLU A 1 103 ? 5.181 11.186 -14.773 1.00 96.31 103 GLU A CA 1
ATOM 781 C C . GLU A 1 103 ? 6.514 11.277 -15.543 1.00 96.31 103 GLU A C 1
ATOM 783 O O . GLU A 1 103 ? 6.623 12.063 -16.481 1.00 96.31 103 GLU A O 1
ATOM 788 N N . GLY A 1 104 ? 7.545 10.519 -15.148 1.00 95.38 104 GLY A N 1
ATOM 789 C CA . GLY A 1 104 ? 8.847 10.520 -15.831 1.00 95.38 104 GLY A CA 1
ATOM 790 C C . GLY A 1 104 ? 9.694 11.773 -15.625 1.00 95.38 104 GLY A C 1
ATOM 791 O O . GLY A 1 104 ? 10.567 12.072 -16.436 1.00 95.38 104 GLY A O 1
ATOM 792 N N . LYS A 1 105 ? 9.459 12.513 -14.538 1.00 95.44 105 LYS A N 1
ATOM 793 C CA . LYS A 1 105 ? 10.261 13.686 -14.156 1.00 95.44 105 LYS A CA 1
ATOM 794 C C . LYS A 1 105 ? 11.546 13.303 -13.417 1.00 95.44 105 LYS A C 1
ATOM 796 O O . LYS A 1 105 ? 12.495 14.083 -13.416 1.00 95.44 105 LYS A O 1
ATOM 801 N N . ASN A 1 106 ? 11.585 12.118 -12.804 1.00 94.31 106 ASN A N 1
ATOM 802 C CA . ASN A 1 106 ? 12.765 11.599 -12.118 1.00 94.31 106 ASN A CA 1
ATOM 803 C C . ASN A 1 106 ? 13.567 10.632 -12.993 1.00 94.31 106 ASN A C 1
ATOM 805 O O . ASN A 1 106 ? 13.015 9.833 -13.747 1.00 94.31 106 ASN A O 1
ATOM 809 N N . ILE A 1 107 ? 14.888 10.650 -12.809 1.00 93.62 107 ILE A N 1
ATOM 810 C CA . ILE A 1 107 ? 15.786 9.631 -13.352 1.00 93.62 107 ILE A CA 1
ATOM 811 C C . ILE A 1 107 ? 15.789 8.451 -12.387 1.00 93.62 107 ILE A C 1
ATOM 813 O O . ILE A 1 107 ? 16.287 8.558 -11.270 1.00 93.62 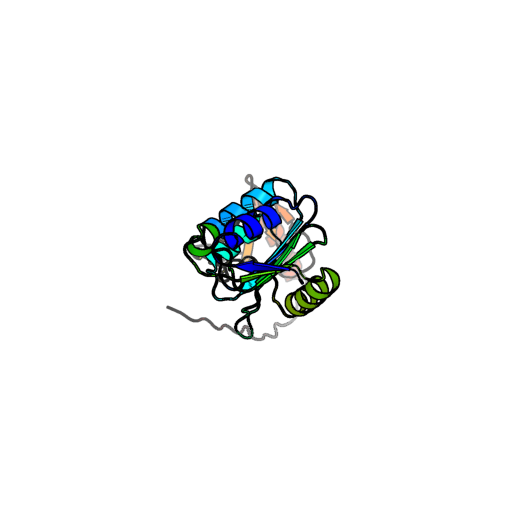107 ILE A O 1
ATOM 817 N N . GLU A 1 108 ? 15.246 7.328 -12.838 1.00 96.94 108 GLU A N 1
ATOM 818 C CA . GLU A 1 108 ? 15.085 6.126 -12.029 1.00 96.94 108 GLU A CA 1
ATOM 819 C C . GLU A 1 108 ? 15.678 4.902 -12.741 1.00 96.94 108 GLU A C 1
ATOM 821 O O . GLU A 1 108 ? 15.890 4.904 -13.959 1.00 96.94 108 GLU A O 1
ATOM 826 N N . VAL A 1 109 ? 15.932 3.848 -11.965 1.00 97.19 109 VAL A N 1
ATOM 827 C CA . VAL A 1 109 ? 16.332 2.523 -12.445 1.00 97.19 109 VAL A CA 1
ATOM 828 C C . VAL A 1 109 ? 15.387 1.487 -11.858 1.00 97.19 109 VAL A C 1
ATOM 830 O O . VAL A 1 109 ? 15.177 1.439 -10.645 1.00 97.19 109 VAL A O 1
ATOM 833 N N . LEU A 1 110 ? 14.840 0.634 -12.718 1.00 98.19 110 LEU A N 1
ATOM 834 C CA . LEU A 1 110 ? 13.913 -0.431 -12.345 1.00 98.19 110 LEU A CA 1
ATOM 835 C C . LEU A 1 110 ? 14.372 -1.737 -12.978 1.00 98.19 110 LEU A C 1
ATOM 837 O O . LEU A 1 110 ? 14.684 -1.765 -14.161 1.00 98.19 110 LEU A O 1
ATOM 841 N N . CYS A 1 111 ? 14.413 -2.818 -12.214 1.00 98.25 111 CYS A N 1
ATOM 842 C CA . CYS A 1 111 ? 14.933 -4.099 -12.667 1.00 98.25 111 CYS A CA 1
ATOM 843 C C . CYS A 1 111 ? 13.941 -5.227 -12.408 1.00 98.25 111 CYS A C 1
ATOM 845 O O . CYS A 1 111 ? 13.376 -5.336 -11.321 1.00 98.25 111 CYS A O 1
ATOM 847 N N . GLU A 1 112 ? 13.795 -6.108 -13.390 1.00 98.31 112 GLU A N 1
ATOM 848 C CA . GLU A 1 112 ? 13.153 -7.409 -13.249 1.00 98.31 112 GLU A CA 1
ATOM 849 C C . GLU A 1 112 ? 14.062 -8.369 -12.491 1.00 98.31 112 GLU A C 1
ATOM 851 O O . GLU A 1 112 ? 15.216 -8.601 -12.876 1.00 98.31 112 GLU A O 1
ATOM 856 N N . VAL A 1 113 ? 13.516 -8.958 -11.432 1.00 98.31 113 VAL A N 1
ATOM 857 C CA . VAL A 1 113 ? 14.215 -9.904 -10.557 1.00 98.31 113 VAL A CA 1
ATOM 858 C C . VAL A 1 113 ? 13.410 -11.179 -10.355 1.00 98.31 113 VAL A C 1
ATOM 860 O O . VAL A 1 113 ? 12.240 -11.271 -10.729 1.00 98.31 113 VAL A O 1
ATOM 863 N N . SER A 1 114 ? 14.044 -12.180 -9.744 1.00 98.12 114 SER A N 1
ATOM 864 C CA . SER A 1 114 ? 13.358 -13.398 -9.327 1.00 98.12 114 SER A CA 1
ATOM 865 C C . SER A 1 114 ? 12.226 -13.062 -8.359 1.00 98.12 114 SER A C 1
ATOM 867 O O . SER A 1 114 ? 12.446 -12.482 -7.293 1.00 98.12 114 SER A O 1
ATOM 869 N N . ALA A 1 115 ? 11.006 -13.473 -8.703 1.00 97.94 115 ALA A N 1
ATOM 870 C CA . ALA A 1 115 ? 9.864 -13.287 -7.822 1.00 97.94 115 ALA A CA 1
ATOM 871 C C . ALA A 1 115 ? 10.025 -14.049 -6.505 1.00 97.94 115 ALA A C 1
ATOM 873 O O . ALA A 1 115 ? 9.646 -13.529 -5.463 1.00 97.94 115 ALA A O 1
ATOM 874 N N . ALA A 1 116 ? 10.649 -15.231 -6.520 1.00 98.19 116 ALA A N 1
ATOM 875 C CA . ALA A 1 116 ? 10.904 -16.000 -5.304 1.00 98.19 116 ALA A CA 1
ATOM 876 C C . ALA A 1 116 ? 11.798 -15.230 -4.315 1.00 98.19 116 ALA A C 1
ATOM 878 O O . ALA A 1 116 ? 11.521 -15.204 -3.115 1.00 98.19 116 ALA A O 1
ATOM 879 N N . GLU A 1 117 ? 12.837 -14.558 -4.816 1.00 97.69 117 GLU A N 1
ATOM 880 C CA . GLU A 1 117 ? 13.733 -13.739 -3.992 1.00 97.69 117 GLU A CA 1
ATOM 881 C C . GLU A 1 117 ? 13.028 -12.478 -3.485 1.00 97.69 117 GLU A C 1
ATOM 883 O O . GLU A 1 117 ? 13.081 -12.181 -2.291 1.00 97.69 117 GLU A O 1
ATOM 888 N N . ALA A 1 118 ? 12.304 -11.773 -4.360 1.00 98.19 118 ALA A N 1
ATOM 889 C CA . ALA A 1 118 ? 11.544 -10.585 -3.983 1.00 98.19 118 ALA A CA 1
ATOM 890 C C . ALA A 1 118 ? 10.465 -10.896 -2.932 1.00 98.19 118 ALA A C 1
ATOM 892 O O . ALA A 1 118 ? 10.340 -10.168 -1.950 1.00 98.19 118 ALA A O 1
ATOM 893 N N . ILE A 1 119 ? 9.733 -12.003 -3.090 1.00 98.38 119 ILE A N 1
ATOM 894 C CA . ILE A 1 119 ? 8.734 -12.492 -2.128 1.00 98.38 119 ILE A CA 1
ATOM 895 C C . ILE A 1 119 ? 9.383 -12.801 -0.781 1.00 98.38 119 ILE A C 1
ATOM 897 O O . ILE A 1 119 ? 8.836 -12.437 0.261 1.00 98.38 119 ILE A O 1
ATOM 901 N N . LYS A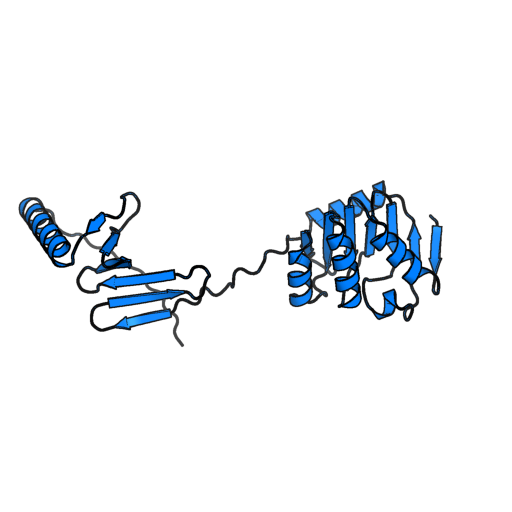 1 120 ? 10.551 -13.456 -0.783 1.00 98.31 120 LYS A N 1
ATOM 902 C CA . LYS A 1 120 ? 11.286 -13.753 0.450 1.00 98.31 120 LYS A CA 1
ATOM 903 C C . LYS A 1 120 ? 11.629 -12.464 1.202 1.00 98.31 120 LYS A C 1
ATOM 905 O O . LYS A 1 120 ? 11.277 -12.351 2.375 1.00 98.31 120 LYS A O 1
ATOM 910 N N . ILE A 1 121 ? 12.236 -11.492 0.519 1.00 97.50 121 ILE A N 1
ATOM 911 C CA . ILE A 1 121 ? 12.607 -10.193 1.104 1.00 97.50 121 ILE A CA 1
ATOM 912 C C . ILE A 1 121 ? 11.361 -9.450 1.597 1.00 97.50 121 ILE A C 1
ATOM 914 O O . ILE A 1 121 ? 11.328 -8.972 2.730 1.00 97.50 121 ILE A O 1
ATOM 918 N N . PHE A 1 122 ? 10.309 -9.393 0.778 1.00 97.94 122 PHE A N 1
ATOM 919 C CA . PHE A 1 122 ? 9.054 -8.748 1.149 1.00 97.94 122 PHE A CA 1
ATOM 920 C C . PHE A 1 122 ? 8.471 -9.361 2.423 1.00 97.94 122 PHE A C 1
ATOM 922 O O . PHE A 1 122 ? 8.101 -8.632 3.335 1.00 97.94 122 PHE A O 1
ATOM 929 N N . HIS A 1 123 ? 8.429 -10.691 2.535 1.00 97.81 123 HIS A N 1
ATOM 930 C CA . HIS A 1 123 ? 7.913 -11.367 3.724 1.00 97.81 123 HIS A CA 1
ATOM 931 C C . HIS A 1 123 ? 8.762 -11.147 4.977 1.00 97.81 123 HIS A C 1
ATOM 933 O O . HIS A 1 123 ? 8.199 -11.083 6.070 1.00 97.81 123 HIS A O 1
ATOM 939 N N . GLU A 1 124 ? 10.085 -11.054 4.850 1.00 96.81 124 GLU A N 1
ATOM 940 C CA . GLU A 1 124 ? 10.962 -10.709 5.974 1.00 96.81 124 GLU A CA 1
ATOM 941 C C . GLU A 1 124 ? 10.630 -9.308 6.501 1.00 96.81 124 GLU A C 1
ATOM 943 O O . GLU A 1 124 ? 10.366 -9.146 7.694 1.00 96.81 124 GLU A O 1
ATOM 948 N N . LEU A 1 125 ? 10.523 -8.326 5.604 1.00 96.19 125 LEU A N 1
ATOM 949 C CA . LEU A 1 125 ? 10.144 -6.960 5.960 1.00 96.19 125 LEU A CA 1
ATOM 950 C C . LEU A 1 125 ? 8.708 -6.879 6.507 1.00 96.19 125 LEU A C 1
ATOM 952 O O . LEU A 1 125 ? 8.454 -6.226 7.515 1.00 96.19 125 LEU A O 1
ATOM 956 N N . TRP A 1 126 ? 7.768 -7.593 5.890 1.00 97.25 126 TRP A N 1
ATOM 957 C CA . TRP A 1 126 ? 6.359 -7.633 6.285 1.00 97.25 126 TRP A CA 1
ATOM 958 C C . TRP A 1 126 ? 6.149 -8.180 7.698 1.00 97.25 126 TRP A C 1
ATOM 960 O O . TRP A 1 126 ? 5.276 -7.709 8.430 1.00 97.25 126 TRP A O 1
ATOM 970 N N . ARG A 1 127 ? 6.938 -9.188 8.092 1.00 96.19 127 ARG A N 1
ATOM 971 C CA . ARG A 1 127 ? 6.903 -9.755 9.449 1.00 96.19 127 ARG A CA 1
ATOM 972 C C . ARG A 1 127 ? 7.465 -8.797 10.495 1.00 96.19 127 ARG A C 1
ATOM 974 O O . ARG A 1 127 ? 6.979 -8.822 11.618 1.00 96.19 127 ARG A O 1
ATOM 981 N N . ALA A 1 128 ? 8.453 -7.984 10.127 1.00 94.31 128 ALA A N 1
ATOM 982 C CA . ALA A 1 128 ? 9.035 -6.969 11.002 1.00 94.31 128 ALA A CA 1
ATOM 983 C C . ALA A 1 128 ? 8.171 -5.697 11.120 1.00 94.31 128 ALA A C 1
ATOM 985 O O . ALA A 1 128 ? 8.409 -4.879 12.001 1.00 94.31 128 ALA A O 1
ATOM 986 N N . ALA A 1 129 ? 7.189 -5.519 10.234 1.00 96.31 129 ALA A N 1
ATOM 987 C CA . ALA A 1 129 ? 6.331 -4.343 10.187 1.00 96.31 129 ALA A CA 1
ATOM 988 C C . ALA A 1 129 ? 5.098 -4.463 11.093 1.00 96.31 129 ALA A C 1
ATOM 990 O O . ALA A 1 129 ? 4.494 -5.536 11.218 1.00 96.31 129 ALA A O 1
ATOM 991 N N . THR A 1 130 ? 4.662 -3.331 11.641 1.00 95.25 130 THR A N 1
ATOM 992 C CA . THR A 1 130 ? 3.432 -3.225 12.427 1.00 95.25 130 THR A CA 1
ATOM 993 C C . THR A 1 130 ? 2.231 -3.100 11.485 1.00 95.25 130 THR A C 1
ATOM 995 O O . THR A 1 130 ? 2.270 -2.295 10.551 1.00 95.25 130 THR A O 1
ATOM 998 N N . PRO A 1 131 ? 1.142 -3.867 11.677 1.00 95.19 131 PRO A N 1
ATOM 999 C CA . PRO A 1 131 ? -0.120 -3.600 10.994 1.00 95.19 131 PRO A CA 1
ATOM 1000 C C . PRO A 1 131 ? -0.588 -2.173 11.257 1.00 95.19 131 PRO A C 1
ATOM 1002 O O . PRO A 1 131 ? -0.639 -1.771 12.420 1.00 95.19 131 PRO A O 1
ATOM 1005 N N . LEU A 1 132 ? -0.967 -1.438 10.207 1.00 90.88 132 LEU A N 1
ATOM 1006 C CA . LEU A 1 132 ? -1.631 -0.155 10.396 1.00 90.88 132 LEU A CA 1
ATOM 1007 C C . LEU A 1 132 ? -2.980 -0.448 11.052 1.00 90.88 132 LEU A C 1
ATOM 1009 O O . LEU A 1 132 ? -3.902 -0.965 10.421 1.00 90.88 132 LEU A O 1
ATOM 1013 N N . ARG A 1 133 ? -3.070 -0.196 12.354 1.00 76.69 133 ARG A N 1
ATOM 1014 C CA . ARG A 1 133 ? -4.352 -0.222 13.043 1.00 76.69 133 ARG A CA 1
ATOM 1015 C C . ARG A 1 133 ? -5.014 1.113 12.736 1.00 76.69 133 ARG A C 1
ATOM 1017 O O . ARG A 1 133 ? -4.333 2.130 12.874 1.00 76.69 133 ARG A O 1
ATOM 1024 N N . PRO A 1 134 ? -6.293 1.144 12.327 1.00 62.88 134 PRO A N 1
ATOM 1025 C CA . PRO A 1 134 ? -7.020 2.397 12.390 1.00 62.88 134 PRO A CA 1
ATOM 1026 C C . PRO A 1 134 ? -6.862 2.897 13.823 1.00 62.88 134 PRO A C 1
ATOM 1028 O O . PRO A 1 134 ? -7.094 2.129 14.763 1.00 62.88 134 PRO A O 1
ATOM 1031 N N . GLU A 1 135 ? -6.378 4.128 13.984 1.00 56.81 135 GLU A N 1
ATOM 1032 C CA . GLU A 1 135 ? -6.435 4.809 15.268 1.00 56.81 135 GLU A CA 1
ATOM 1033 C C . GLU A 1 135 ? -7.907 4.772 15.683 1.00 56.81 135 GLU A C 1
ATOM 1035 O O . GLU A 1 135 ? -8.741 5.527 15.182 1.00 56.81 135 GLU A O 1
ATOM 1040 N N . ILE A 1 136 ? -8.263 3.832 16.560 1.00 52.12 136 ILE A N 1
ATOM 1041 C CA . ILE A 1 136 ? -9.408 4.034 17.432 1.00 52.12 136 ILE A CA 1
ATOM 1042 C C . ILE A 1 136 ? -9.034 5.335 18.131 1.00 52.12 136 ILE A C 1
ATOM 1044 O O . ILE A 1 136 ? -7.949 5.344 18.715 1.00 52.12 136 ILE A O 1
ATOM 1048 N N . PRO A 1 137 ? -9.823 6.419 18.014 1.00 48.16 137 PRO A N 1
ATOM 1049 C CA . PRO A 1 137 ? -9.453 7.704 18.582 1.00 48.16 137 PRO A CA 1
ATOM 1050 C C . PRO A 1 137 ? -8.952 7.471 20.007 1.00 48.16 137 PRO A C 1
ATOM 1052 O O . PRO A 1 137 ? -9.725 7.033 20.860 1.00 48.16 137 PRO A O 1
ATOM 1055 N N . GLU A 1 138 ? -7.647 7.663 20.240 1.00 44.12 138 GLU A N 1
ATOM 1056 C CA . GLU A 1 138 ? -7.013 7.295 21.517 1.00 44.12 138 GLU A CA 1
ATOM 1057 C C . GLU A 1 138 ? -7.608 8.091 22.681 1.00 44.12 138 GLU A C 1
ATOM 1059 O O . GLU A 1 138 ? -7.489 7.717 23.846 1.00 44.12 138 GLU A O 1
ATOM 1064 N N . VAL A 1 139 ? -8.331 9.161 22.362 1.00 46.78 139 VAL A N 1
ATOM 1065 C CA . VAL A 1 139 ? -9.134 9.892 23.318 1.00 46.78 139 VAL A CA 1
ATOM 1066 C C . VAL A 1 139 ? -10.581 9.432 23.199 1.00 46.78 139 VAL A C 1
ATOM 1068 O O . VAL A 1 139 ? -11.371 9.943 22.402 1.00 46.78 139 VAL A O 1
ATOM 1071 N N . LEU A 1 140 ? -10.948 8.487 24.065 1.00 46.69 140 LEU A N 1
ATOM 1072 C CA . LEU A 1 140 ? -12.330 8.321 24.493 1.00 46.69 140 LEU A CA 1
ATOM 1073 C C . LEU A 1 140 ? -12.768 9.647 25.137 1.00 46.69 140 LEU A C 1
ATOM 1075 O O . LEU A 1 140 ? -12.604 9.854 26.338 1.00 46.69 140 LEU A O 1
ATOM 1079 N N . LEU A 1 141 ? -13.292 10.571 24.332 1.00 49.75 141 LEU A N 1
ATOM 1080 C CA . LEU A 1 141 ? -13.865 11.818 24.823 1.00 49.75 141 LEU A CA 1
ATOM 1081 C C . LEU A 1 141 ? -15.174 11.482 25.534 1.00 49.75 141 LEU A C 1
ATOM 1083 O O . LEU A 1 141 ? -16.242 11.408 24.922 1.00 49.75 141 LEU A O 1
ATOM 1087 N N . LEU A 1 142 ? -15.061 11.218 26.835 1.00 52.09 142 LEU A N 1
ATOM 1088 C CA . LEU A 1 142 ? -16.199 11.104 27.727 1.00 52.09 142 LEU A CA 1
ATOM 1089 C C . LEU A 1 142 ? -16.599 12.494 28.195 1.00 52.09 142 LEU A C 1
ATOM 1091 O O . LEU A 1 142 ? -15.824 13.200 28.839 1.00 52.09 142 LEU A O 1
ATOM 1095 N N . ARG A 1 143 ? -17.839 12.879 27.917 1.00 66.62 143 ARG A N 1
ATOM 1096 C CA . ARG A 1 143 ? -18.440 14.065 28.512 1.00 66.62 143 ARG A CA 1
ATOM 1097 C C . ARG A 1 143 ? -19.214 13.644 29.749 1.00 66.62 143 ARG A C 1
ATOM 1099 O O . ARG A 1 143 ? -20.221 12.951 29.639 1.00 66.62 143 ARG A O 1
ATOM 1106 N N . VAL A 1 144 ? -18.767 14.096 30.918 1.00 73.00 144 VAL A N 1
ATOM 1107 C CA . VAL A 1 144 ? -19.470 13.868 32.185 1.00 73.00 144 VAL A CA 1
ATOM 1108 C C . VAL A 1 144 ? -20.255 15.124 32.561 1.00 73.00 144 VAL A C 1
ATOM 1110 O O . VAL A 1 144 ? -19.671 16.184 32.781 1.00 73.00 144 VAL A O 1
ATOM 1113 N N . LYS A 1 145 ? -21.585 15.030 32.643 1.00 79.75 145 LYS A N 1
ATOM 1114 C CA . LYS A 1 145 ? -22.460 16.107 33.131 1.00 79.75 145 LYS A CA 1
ATOM 1115 C C . LYS A 1 145 ? -22.966 15.753 34.521 1.00 79.75 145 LYS A C 1
ATOM 1117 O O . LYS A 1 145 ? -23.578 14.708 34.723 1.00 79.75 145 LYS A O 1
ATOM 1122 N N . ASN A 1 146 ? -22.753 16.650 35.473 1.00 78.69 146 ASN A N 1
ATOM 1123 C CA . ASN A 1 146 ? -23.297 16.536 36.818 1.00 78.69 146 ASN A CA 1
ATOM 1124 C C . ASN A 1 146 ? -24.556 17.409 36.922 1.00 78.69 146 ASN A C 1
ATOM 1126 O O . ASN A 1 146 ? -24.458 18.629 37.030 1.00 78.69 146 ASN A O 1
ATOM 1130 N N . VAL A 1 147 ? -25.736 16.795 36.852 1.00 84.19 147 VAL A N 1
ATOM 1131 C CA . VAL A 1 147 ? -27.034 17.482 36.977 1.00 84.19 147 VAL A CA 1
ATOM 1132 C C . VAL A 1 147 ? -27.649 17.185 38.345 1.00 84.19 147 VAL A C 1
ATOM 1134 O O . VAL A 1 147 ? -27.155 16.316 39.061 1.00 84.19 147 VAL A O 1
ATOM 1137 N N . LYS A 1 148 ? -28.697 17.914 38.758 1.00 85.75 148 LYS A N 1
ATOM 1138 C CA . LYS A 1 148 ? -29.228 17.884 40.138 1.00 85.75 148 LYS A CA 1
ATOM 1139 C C . LYS A 1 148 ? -29.310 16.463 40.723 1.00 85.75 148 LYS A C 1
ATOM 1141 O O . LYS A 1 148 ? -28.598 16.185 41.687 1.00 85.75 148 LYS A O 1
ATOM 1146 N N . ASP A 1 149 ? -30.009 15.553 40.043 1.00 82.50 149 ASP A N 1
ATOM 1147 C CA . ASP A 1 149 ? -30.300 14.201 40.549 1.00 82.50 149 ASP A CA 1
ATOM 1148 C C . ASP A 1 149 ? -29.584 13.066 39.785 1.00 82.50 149 ASP A C 1
ATOM 1150 O O . ASP A 1 149 ? -29.764 11.888 40.102 1.00 82.50 149 ASP A O 1
ATOM 1154 N N . ARG A 1 150 ? -28.750 13.394 38.783 1.00 82.00 150 ARG A N 1
ATOM 1155 C CA . ARG A 1 150 ? -28.088 12.407 37.907 1.00 82.00 150 ARG A CA 1
ATOM 1156 C C . ARG A 1 150 ? -26.652 12.798 37.540 1.00 82.00 150 ARG A C 1
ATOM 1158 O O . ARG A 1 150 ? -26.284 13.971 37.565 1.00 82.00 150 ARG A O 1
ATOM 1165 N N . ILE A 1 151 ? -25.848 11.810 37.169 1.00 73.56 151 ILE A N 1
ATOM 1166 C CA . ILE A 1 151 ? -24.570 11.973 36.467 1.00 73.56 151 ILE A CA 1
ATOM 1167 C C . ILE A 1 151 ? -24.748 11.356 35.082 1.00 73.56 151 ILE A C 1
ATOM 1169 O O . ILE A 1 151 ? -25.146 10.203 34.988 1.00 73.56 151 ILE A O 1
ATOM 1173 N N . ILE A 1 152 ? -24.476 12.106 34.023 1.00 75.75 152 ILE A N 1
ATOM 1174 C CA . ILE A 1 152 ? -24.613 11.647 32.636 1.00 75.75 152 ILE A CA 1
ATOM 1175 C C . ILE A 1 152 ? -23.210 11.487 32.054 1.00 75.75 152 ILE A C 1
ATOM 1177 O O . ILE A 1 152 ? -22.411 12.414 32.161 1.00 75.75 152 ILE A O 1
ATOM 1181 N N . ILE A 1 153 ? -22.908 10.339 31.456 1.00 69.75 153 ILE A N 1
ATOM 1182 C CA . ILE A 1 153 ? -21.646 10.040 30.778 1.00 69.75 153 ILE A CA 1
ATOM 1183 C C . ILE A 1 153 ? -21.967 9.771 29.309 1.00 69.75 153 ILE A C 1
ATOM 1185 O O . ILE A 1 153 ? -22.624 8.784 28.981 1.00 69.75 153 ILE A O 1
ATOM 1189 N N . GLU A 1 154 ? -21.501 10.654 28.436 1.00 72.31 154 GLU A N 1
ATOM 1190 C CA . GLU A 1 154 ? -21.696 10.579 26.987 1.00 72.31 154 GLU A CA 1
ATOM 1191 C C . GLU A 1 154 ? -20.360 10.294 26.284 1.00 72.31 154 GLU A C 1
ATOM 1193 O O . GLU A 1 154 ? -19.326 10.810 26.705 1.00 72.31 154 GLU A O 1
ATOM 1198 N N . SER A 1 155 ? -20.364 9.530 25.191 1.00 63.47 155 SER A N 1
ATOM 1199 C CA . SER A 1 155 ? -19.225 9.387 24.273 1.00 63.47 155 SER A CA 1
ATOM 1200 C C . SER A 1 155 ? -19.652 9.685 22.842 1.00 63.47 155 SER A C 1
ATOM 1202 O O . SER A 1 155 ? -20.730 9.269 22.424 1.00 63.47 155 SER A O 1
ATOM 1204 N N . GLN A 1 156 ? -18.771 10.339 22.083 1.00 59.69 156 GLN A N 1
ATOM 1205 C CA . GLN A 1 156 ? -18.938 10.564 20.641 1.00 59.69 156 GLN A CA 1
ATOM 1206 C C . GLN A 1 156 ? -18.499 9.375 19.766 1.00 59.69 156 GLN A C 1
ATOM 1208 O O . GLN A 1 156 ? -18.431 9.505 18.546 1.00 59.69 156 GLN A O 1
ATOM 1213 N N . LEU A 1 157 ? -18.189 8.214 20.358 1.00 53.00 157 LEU A N 1
ATOM 1214 C CA . LEU A 1 157 ? -18.001 6.985 19.581 1.00 53.00 157 LEU A CA 1
ATOM 1215 C C . LEU A 1 157 ? -19.284 6.636 18.809 1.00 53.00 157 LEU A C 1
ATOM 1217 O O . LEU A 1 157 ? -20.354 7.105 19.156 1.00 53.00 157 LEU A O 1
ATOM 1221 N N . ASN A 1 158 ? -19.203 5.797 17.779 1.00 42.56 158 ASN A N 1
ATOM 1222 C CA . ASN A 1 158 ? -20.371 5.285 17.055 1.00 42.56 158 ASN A CA 1
ATOM 1223 C C . ASN A 1 158 ? -20.526 3.796 17.432 1.00 42.56 158 ASN A C 1
ATOM 1225 O O . ASN A 1 158 ? -19.544 3.065 17.282 1.00 42.56 158 ASN A O 1
ATOM 1229 N N . PRO A 1 159 ? -21.665 3.319 17.981 1.00 48.09 159 PRO A N 1
ATOM 1230 C CA . PRO A 1 159 ? -23.002 3.936 18.022 1.00 48.09 159 PRO A CA 1
ATOM 1231 C C . PRO A 1 159 ? -23.272 4.979 19.129 1.00 48.09 159 PRO A C 1
ATOM 1233 O O . PRO A 1 159 ? -24.389 5.476 19.221 1.00 48.09 159 PRO A O 1
ATOM 1236 N N . GLY A 1 160 ? -22.288 5.337 19.954 1.00 57.62 160 GLY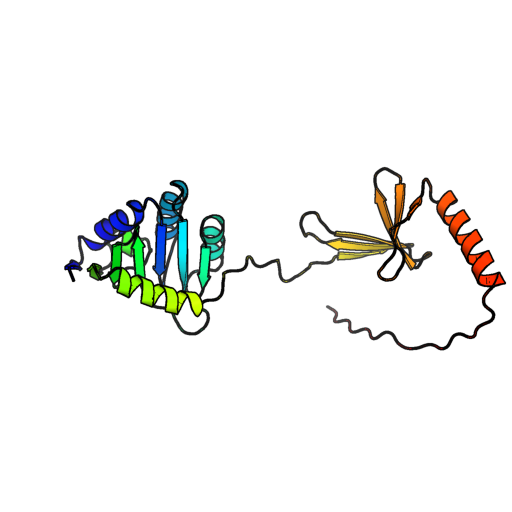 A N 1
ATOM 1237 C CA . GLY A 1 160 ? -22.436 6.316 21.042 1.00 57.62 160 GLY A CA 1
ATOM 1238 C C . GLY A 1 160 ? -22.596 5.631 22.386 1.00 57.62 160 GLY A C 1
ATOM 1239 O O . GLY A 1 160 ? -23.303 4.634 22.504 1.00 57.62 160 GLY A O 1
ATOM 1240 N N . LEU A 1 161 ? -21.918 6.146 23.413 1.00 64.31 161 LEU A N 1
ATOM 1241 C CA . LEU A 1 161 ? -22.170 5.748 24.800 1.00 64.31 161 LEU A CA 1
ATOM 1242 C C . LEU A 1 161 ? -23.058 6.817 25.432 1.00 64.31 161 LEU A C 1
ATOM 1244 O O . LEU A 1 161 ? -22.697 7.988 25.390 1.00 64.31 161 LEU A O 1
ATOM 1248 N N . HIS A 1 162 ? -24.174 6.421 26.037 1.00 76.12 162 HIS A N 1
ATOM 1249 C CA . HIS A 1 162 ? -24.988 7.284 26.895 1.00 76.12 162 HIS A CA 1
ATOM 1250 C C . HIS A 1 162 ? -25.348 6.510 28.155 1.00 76.12 162 HIS A C 1
ATOM 1252 O O . HIS A 1 162 ? -26.065 5.512 28.097 1.00 76.12 162 HIS A O 1
ATOM 1258 N N . VAL A 1 163 ? -24.807 6.936 29.290 1.00 73.12 163 VAL A N 1
ATOM 1259 C CA . VAL A 1 163 ? -25.022 6.296 30.590 1.00 73.12 163 VAL A CA 1
ATOM 1260 C C . VAL A 1 163 ? -25.497 7.352 31.567 1.00 73.12 163 VAL A C 1
ATOM 1262 O O . VAL A 1 163 ? -24.808 8.345 31.787 1.00 73.12 163 VAL A O 1
ATOM 1265 N N . GLU A 1 164 ? -26.637 7.123 32.207 1.00 77.50 164 GLU A N 1
ATOM 1266 C CA . GLU A 1 164 ? -27.098 7.969 33.302 1.00 77.50 164 GLU A CA 1
ATOM 1267 C C . GLU A 1 164 ? -26.956 7.226 34.622 1.00 77.50 164 GLU A C 1
ATOM 1269 O O . GLU A 1 164 ? -27.271 6.049 34.726 1.00 77.50 164 GLU A O 1
ATOM 1274 N N . ILE A 1 165 ? -26.476 7.903 35.656 1.00 73.31 165 ILE A N 1
ATOM 1275 C CA . ILE A 1 165 ? -26.352 7.365 37.005 1.00 73.31 165 ILE A CA 1
ATOM 1276 C C . ILE A 1 165 ? -27.228 8.221 37.904 1.00 73.31 165 ILE A C 1
ATOM 1278 O O . ILE A 1 165 ? -26.950 9.406 38.090 1.00 73.31 165 ILE A O 1
ATOM 1282 N N . SER A 1 166 ? -28.275 7.645 38.490 1.00 75.25 166 SER A N 1
ATOM 1283 C CA . SER A 1 166 ? -29.041 8.364 39.512 1.00 75.25 166 SER A CA 1
ATOM 1284 C C . SER A 1 166 ? -28.198 8.523 40.767 1.00 75.25 166 SER A C 1
ATOM 1286 O O . SER A 1 166 ? -27.664 7.546 41.295 1.00 75.25 166 SER A O 1
ATOM 1288 N N . LYS A 1 167 ? -28.104 9.754 41.276 1.00 75.50 167 LYS A N 1
ATOM 1289 C CA . LYS A 1 167 ? -27.409 10.030 42.541 1.00 75.50 167 LYS A CA 1
ATOM 1290 C C . LYS A 1 167 ? -28.153 9.457 43.739 1.00 75.50 167 LYS A C 1
ATOM 1292 O O . LYS A 1 167 ? -27.514 9.048 44.704 1.00 75.50 167 LYS A O 1
ATOM 1297 N N . PHE A 1 168 ? -29.482 9.418 43.657 1.00 72.06 168 PHE A N 1
ATOM 1298 C CA . PHE A 1 168 ? -30.337 8.851 44.694 1.00 72.06 168 PHE A CA 1
ATOM 1299 C C . PHE A 1 168 ? -30.142 7.334 44.788 1.00 72.06 168 PHE A C 1
ATOM 1301 O O . PHE A 1 168 ? -29.892 6.799 45.862 1.00 72.06 168 PHE A O 1
ATOM 1308 N N . LEU A 1 169 ? -30.157 6.651 43.641 1.00 68.50 169 LEU A N 1
ATOM 1309 C CA . LEU A 1 169 ? -30.092 5.188 43.582 1.00 68.50 169 LEU A CA 1
ATOM 1310 C C . LEU A 1 169 ? -28.662 4.644 43.544 1.00 68.50 169 LEU A C 1
ATOM 1312 O O . LEU A 1 169 ? -28.463 3.450 43.758 1.00 68.50 169 LEU A O 1
ATOM 1316 N N . LYS A 1 170 ? -27.678 5.503 43.242 1.00 72.75 170 LYS A N 1
ATOM 1317 C CA . LYS A 1 170 ? -26.266 5.154 43.004 1.00 72.75 170 LYS A CA 1
ATOM 1318 C C . LYS A 1 170 ? -26.102 4.040 41.957 1.00 72.75 170 LYS A C 1
ATOM 1320 O O . LYS A 1 170 ? -25.248 3.166 42.096 1.00 72.75 170 LYS A O 1
ATOM 1325 N N . ARG A 1 171 ? -26.943 4.047 40.915 1.00 67.19 171 ARG A N 1
ATOM 1326 C CA . ARG A 1 171 ? -27.034 2.990 39.889 1.00 67.19 171 ARG A CA 1
ATOM 1327 C C . ARG A 1 171 ? -27.164 3.563 38.487 1.00 67.19 171 ARG A C 1
ATOM 1329 O O . ARG A 1 171 ? -27.693 4.663 38.326 1.00 67.19 171 ARG A O 1
ATOM 1336 N N . VAL A 1 172 ? -26.708 2.785 37.503 1.00 62.41 172 VAL A N 1
ATOM 1337 C CA . VAL A 1 172 ? -26.905 3.069 36.078 1.00 62.41 172 VAL A CA 1
ATOM 1338 C C . VAL A 1 172 ? -28.378 2.889 35.730 1.00 62.41 172 VAL A C 1
ATOM 1340 O O . VAL A 1 172 ? -28.970 1.854 36.036 1.00 62.41 172 VAL A O 1
ATOM 1343 N N . ILE A 1 173 ? -28.936 3.903 35.088 1.00 64.50 173 ILE A N 1
ATOM 1344 C CA . ILE A 1 173 ? -30.276 3.963 34.535 1.00 64.50 173 ILE A CA 1
ATOM 1345 C C . ILE A 1 173 ? -30.113 4.170 33.033 1.00 64.50 173 ILE A C 1
ATOM 1347 O O . ILE A 1 173 ? -29.434 5.102 32.603 1.00 64.50 173 ILE A O 1
ATOM 1351 N N . SER A 1 174 ? -30.743 3.323 32.231 1.00 64.50 174 SER A N 1
ATOM 1352 C CA . SER A 1 174 ? -30.967 3.612 30.817 1.00 64.50 174 SER A CA 1
ATOM 1353 C C . SER A 1 174 ? -32.465 3.664 30.557 1.00 64.50 174 SER A C 1
ATOM 1355 O O . SER A 1 174 ? -33.181 2.724 30.906 1.00 64.50 174 SER A O 1
ATOM 1357 N N . GLU A 1 175 ? -32.931 4.751 29.950 1.00 55.75 175 GLU A N 1
ATOM 1358 C CA . GLU A 1 175 ? -34.321 4.910 29.534 1.00 55.75 175 GLU A CA 1
ATOM 1359 C C . GLU A 1 175 ? -34.422 4.708 28.020 1.00 55.75 175 GLU A C 1
ATOM 1361 O O . GLU A 1 175 ? -33.746 5.384 27.246 1.00 55.75 175 GLU A O 1
ATOM 1366 N N . SER A 1 176 ? -35.245 3.757 27.586 1.00 58.00 176 SER A N 1
ATOM 1367 C CA . SER A 1 176 ? -35.521 3.519 26.168 1.00 58.00 176 SER A CA 1
ATOM 1368 C C . SER A 1 176 ? -36.998 3.185 25.983 1.00 58.00 176 SER A C 1
ATOM 1370 O O . SER A 1 176 ? -37.569 2.392 26.727 1.00 58.00 176 SER A O 1
ATOM 1372 N N . ASN A 1 177 ? -37.656 3.830 25.013 1.00 56.81 177 ASN A N 1
ATOM 1373 C CA . ASN A 1 177 ? -39.085 3.633 24.719 1.00 56.81 177 ASN A CA 1
ATOM 1374 C C . ASN A 1 177 ? -40.017 3.768 25.949 1.00 56.81 177 ASN A C 1
ATOM 1376 O O . ASN A 1 177 ? -40.982 3.018 26.078 1.00 56.81 177 ASN A O 1
ATOM 1380 N N . GLY A 1 178 ? -39.717 4.693 26.871 1.00 52.81 178 GLY A N 1
ATOM 1381 C CA . GLY A 1 178 ? -40.499 4.907 28.099 1.00 52.81 178 GLY A CA 1
ATOM 1382 C C . GLY A 1 178 ? -40.321 3.830 29.177 1.00 52.81 178 GLY A C 1
ATOM 1383 O O . GLY A 1 178 ? -41.035 3.848 30.175 1.00 52.81 178 GLY A O 1
ATOM 1384 N N . LYS A 1 179 ? -39.381 2.895 28.993 1.00 47.53 179 LYS A N 1
ATOM 1385 C CA . LYS A 1 179 ? -39.003 1.887 29.987 1.00 47.53 179 LYS A CA 1
ATOM 1386 C C . LYS A 1 179 ? -37.685 2.249 30.648 1.00 47.53 179 LYS A C 1
ATOM 1388 O O . LYS A 1 179 ? -36.749 2.694 29.984 1.00 47.53 179 LYS A O 1
ATOM 1393 N N . ILE A 1 180 ? -37.594 1.978 31.946 1.00 50.41 180 ILE A N 1
ATOM 1394 C CA . ILE A 1 180 ? -36.386 2.196 32.739 1.00 50.41 180 ILE A CA 1
ATOM 1395 C C . ILE A 1 180 ? -35.693 0.849 32.964 1.00 50.41 180 ILE A C 1
ATOM 1397 O O . ILE A 1 180 ? -36.270 -0.072 33.542 1.00 50.41 180 ILE A O 1
ATOM 1401 N N . THR A 1 181 ? -34.441 0.740 32.522 1.00 59.31 181 THR A N 1
ATOM 1402 C CA . THR A 1 181 ? -33.583 -0.425 32.772 1.00 59.31 181 THR A CA 1
ATOM 1403 C C . THR A 1 181 ? -32.504 -0.047 33.773 1.00 59.31 181 THR A C 1
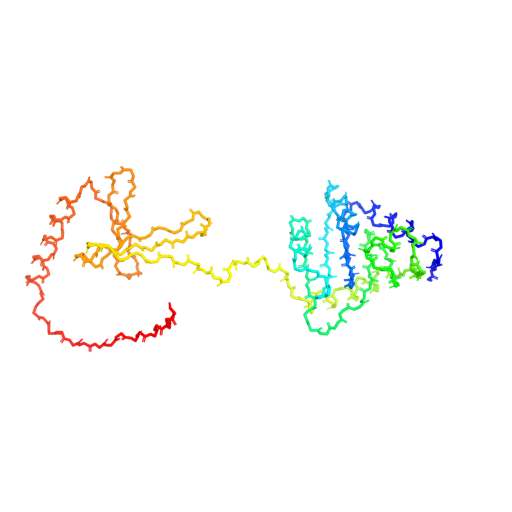ATOM 1405 O O . THR A 1 181 ? -31.789 0.940 33.587 1.00 59.31 181 THR A O 1
ATOM 1408 N N . ILE A 1 182 ? -32.388 -0.832 34.845 1.00 56.19 182 ILE A N 1
ATOM 1409 C CA . ILE A 1 182 ? -31.417 -0.596 35.916 1.00 56.19 182 ILE A CA 1
ATOM 1410 C C . ILE A 1 182 ? -30.493 -1.798 36.001 1.00 56.19 182 ILE A C 1
ATOM 1412 O O . ILE A 1 182 ? -30.930 -2.925 36.246 1.00 56.19 182 ILE A O 1
ATOM 1416 N N . CYS A 1 183 ? -29.201 -1.554 35.805 1.00 52.91 183 CYS A N 1
ATOM 1417 C CA . CYS A 1 183 ? -28.201 -2.611 35.841 1.00 52.91 183 CYS A CA 1
ATOM 1418 C C . CYS A 1 183 ? -27.542 -2.657 37.235 1.00 52.91 183 CYS A C 1
ATOM 1420 O O . CYS A 1 183 ? -27.078 -1.623 37.734 1.00 52.91 183 CYS A O 1
ATOM 1422 N N . PRO A 1 184 ? -27.525 -3.822 37.911 1.00 45.03 184 PRO A N 1
ATOM 1423 C CA . PRO A 1 184 ? -26.895 -3.958 39.220 1.00 45.03 184 PRO A CA 1
ATOM 1424 C C . PRO A 1 184 ? -25.375 -3.755 39.137 1.00 45.03 184 PRO A C 1
ATOM 1426 O O . PRO A 1 184 ? -24.742 -4.055 38.124 1.00 45.03 184 PRO A O 1
ATOM 1429 N N . GLN A 1 185 ? -24.777 -3.245 40.220 1.00 46.41 185 GLN A N 1
ATOM 1430 C CA . GLN A 1 185 ? -23.323 -3.164 40.327 1.00 46.41 185 GLN A CA 1
ATOM 1431 C C . GLN A 1 185 ? -22.743 -4.580 40.425 1.00 46.41 185 GLN A C 1
ATOM 1433 O O . GLN A 1 185 ? -23.114 -5.347 41.307 1.00 46.41 185 GLN A O 1
ATOM 1438 N N . VAL A 1 186 ? -21.769 -4.858 39.559 1.00 41.66 186 VAL A N 1
ATOM 1439 C CA . VAL A 1 186 ? -20.864 -6.019 39.577 1.00 41.66 186 VAL A CA 1
ATOM 1440 C C . VAL A 1 186 ? -21.399 -7.300 38.904 1.00 41.66 186 VAL A C 1
ATOM 1442 O O . VAL A 1 186 ? -22.105 -8.119 39.479 1.00 41.66 186 VAL A O 1
ATOM 1445 N N . VAL A 1 187 ? -20.979 -7.469 37.645 1.00 39.59 187 VAL A N 1
ATOM 1446 C CA . VAL A 1 187 ? -20.498 -8.713 37.006 1.00 39.59 187 VAL A CA 1
ATOM 1447 C C . VAL A 1 187 ? -21.165 -10.029 37.457 1.00 39.59 187 VAL A C 1
ATOM 1449 O O . VAL A 1 187 ? -20.522 -10.834 38.123 1.00 39.59 187 VAL A O 1
ATOM 1452 N N . LYS A 1 188 ? -22.425 -10.267 37.052 1.00 34.78 188 LYS A N 1
ATOM 1453 C CA . LYS A 1 188 ? -22.959 -11.578 36.574 1.00 34.78 188 LYS A CA 1
ATOM 1454 C C . LYS A 1 188 ? -24.485 -11.674 36.448 1.00 34.78 188 LYS A C 1
ATOM 1456 O O . LYS A 1 188 ? -24.969 -12.742 36.087 1.00 34.78 188 LYS A O 1
ATOM 1461 N N . TYR A 1 189 ? -25.245 -10.609 36.688 1.00 38.84 189 TYR A N 1
ATOM 1462 C CA . TYR A 1 189 ? -26.705 -10.677 36.591 1.00 38.84 189 TYR A CA 1
ATOM 1463 C C . TYR A 1 189 ? -27.264 -9.785 35.485 1.00 38.84 189 TYR A C 1
ATOM 1465 O O . TYR A 1 189 ? -26.780 -8.680 35.244 1.00 38.84 189 TYR A O 1
ATOM 1473 N N . THR A 1 190 ? -28.267 -10.327 34.798 1.00 39.94 190 THR A N 1
ATOM 1474 C CA . THR A 1 190 ? -29.063 -9.685 33.750 1.00 39.94 190 THR A CA 1
ATOM 1475 C C . THR A 1 190 ? -29.747 -8.435 34.298 1.00 39.94 190 THR A C 1
ATOM 1477 O O . THR A 1 190 ? -30.283 -8.470 35.405 1.00 39.94 190 THR A O 1
ATOM 1480 N N . CYS A 1 191 ? -29.722 -7.332 33.543 1.00 47.72 191 CYS A N 1
ATOM 1481 C CA . CYS A 1 191 ? -30.459 -6.122 33.912 1.00 47.72 191 CYS A CA 1
ATOM 1482 C C . CYS A 1 191 ? -31.967 -6.429 33.985 1.00 47.72 191 CYS A C 1
ATOM 1484 O O . CYS A 1 191 ? -32.471 -7.248 33.214 1.00 47.72 191 CYS A O 1
ATOM 1486 N N . THR A 1 192 ? -32.671 -5.776 34.909 1.00 57.22 192 THR A N 1
ATOM 1487 C CA . THR A 1 192 ? -34.121 -5.937 35.086 1.00 57.22 192 THR A CA 1
ATOM 1488 C C . THR A 1 192 ? -34.833 -4.729 34.481 1.00 57.22 192 THR A C 1
ATOM 1490 O O . THR A 1 192 ? -34.461 -3.585 34.760 1.00 57.22 192 THR A O 1
ATOM 1493 N N . GLU A 1 193 ? -35.834 -4.985 33.637 1.00 51.94 193 GLU A N 1
ATOM 1494 C CA . GLU A 1 193 ? -36.720 -3.953 33.090 1.00 51.94 193 GLU A CA 1
ATOM 1495 C C . GLU A 1 193 ? -37.848 -3.643 34.077 1.00 51.94 193 GLU A C 1
ATOM 1497 O O . GLU A 1 193 ? -38.439 -4.556 34.654 1.00 51.94 193 GLU A O 1
ATOM 1502 N N . PHE A 1 194 ? -38.190 -2.362 34.215 1.00 59.12 194 PHE A N 1
ATOM 1503 C CA . PHE A 1 194 ? -39.345 -1.912 34.988 1.00 59.12 194 PHE A CA 1
ATOM 1504 C C . PHE A 1 194 ? -40.308 -1.128 34.093 1.00 59.12 194 PHE A C 1
ATOM 1506 O O . PHE A 1 194 ? -39.888 -0.350 33.231 1.00 59.12 194 PHE A O 1
ATOM 1513 N N . SER A 1 195 ? -41.610 -1.339 34.298 1.00 67.38 195 SER A N 1
ATOM 1514 C CA . SER A 1 195 ? -42.691 -0.677 33.555 1.00 67.38 195 SER A CA 1
ATOM 1515 C C . SER A 1 195 ? -42.892 0.786 33.943 1.00 67.38 195 SER A C 1
ATOM 1517 O O . SER A 1 195 ? -43.425 1.555 33.148 1.00 67.38 195 SER A O 1
ATOM 1519 N N . SER A 1 196 ? -42.465 1.185 35.142 1.00 59.38 196 SER A N 1
ATOM 1520 C CA . SER A 1 196 ? -42.529 2.565 35.619 1.00 59.38 196 SER A CA 1
ATOM 1521 C C . SER A 1 196 ? -41.519 2.820 36.743 1.00 59.38 196 SER A C 1
ATOM 1523 O O . SER A 1 196 ? -40.992 1.885 37.352 1.00 59.38 196 SER A O 1
ATOM 1525 N N . LEU A 1 197 ? -41.265 4.097 37.052 1.00 48.03 197 LEU A N 1
ATOM 1526 C CA . LEU A 1 197 ? -40.439 4.487 38.201 1.00 48.03 197 LEU A CA 1
ATOM 1527 C C . LEU A 1 197 ? -41.058 4.023 39.533 1.00 48.03 197 LEU A C 1
ATOM 1529 O O . LEU A 1 197 ? -40.331 3.580 40.415 1.00 48.03 197 LEU A O 1
ATOM 1533 N N . SER A 1 198 ? -42.391 4.052 39.642 1.00 60.47 198 SER A N 1
ATOM 1534 C CA . SER A 1 198 ? -43.118 3.603 40.836 1.00 60.47 198 SER A CA 1
ATOM 1535 C C . SER A 1 198 ? -42.949 2.101 41.085 1.00 60.47 198 SER A C 1
ATOM 1537 O O . SER A 1 198 ? -42.787 1.689 42.231 1.00 60.47 198 SER A O 1
ATOM 1539 N N . ASP A 1 199 ? -42.956 1.281 40.027 1.00 57.09 199 ASP A N 1
ATOM 1540 C CA . ASP A 1 199 ? -42.762 -0.175 40.145 1.00 57.09 199 ASP A CA 1
ATOM 1541 C C . ASP A 1 199 ? -41.349 -0.511 40.633 1.00 57.09 199 ASP A C 1
ATOM 1543 O O . ASP A 1 199 ? -41.136 -1.420 41.442 1.00 57.09 199 ASP A O 1
ATOM 1547 N N . PHE A 1 200 ? -40.371 0.256 40.155 1.00 55.84 200 PHE A N 1
ATOM 1548 C CA . PHE A 1 200 ? -38.997 0.148 40.613 1.00 55.84 200 PHE A CA 1
ATOM 1549 C C . PHE A 1 200 ? -38.851 0.564 42.085 1.00 55.84 200 PHE A C 1
ATOM 1551 O O . PHE A 1 200 ? -38.256 -0.178 42.866 1.00 55.84 200 PHE A O 1
ATOM 1558 N N . GLU A 1 201 ? -39.399 1.718 42.475 1.00 51.97 201 GLU A N 1
ATOM 1559 C CA . GLU A 1 201 ? -39.341 2.212 43.857 1.00 51.97 201 GLU A CA 1
ATOM 1560 C C . GLU A 1 201 ? -40.001 1.233 44.836 1.00 51.97 201 GLU A C 1
ATOM 1562 O O . GLU A 1 201 ? -39.428 0.953 45.889 1.00 51.97 201 GLU A O 1
ATOM 1567 N N . GLY A 1 202 ? -41.141 0.641 44.460 1.00 63.78 202 GLY A N 1
ATOM 1568 C CA . GLY A 1 202 ? -41.784 -0.429 45.226 1.00 63.78 202 GLY A CA 1
ATOM 1569 C C . GLY A 1 202 ? -40.871 -1.643 45.409 1.00 63.78 202 GLY A C 1
ATOM 1570 O O . GLY A 1 202 ? -40.593 -2.045 46.534 1.00 63.78 202 GLY A O 1
ATOM 1571 N N . THR A 1 203 ? -40.299 -2.154 44.314 1.00 58.00 203 THR A N 1
ATOM 1572 C CA . THR A 1 203 ? -39.399 -3.323 44.350 1.00 58.00 203 THR A CA 1
ATOM 1573 C C . THR A 1 203 ? -38.142 -3.070 45.193 1.00 58.00 203 THR A C 1
ATOM 1575 O O . THR A 1 203 ? -37.651 -3.966 45.881 1.00 58.00 203 THR A O 1
ATOM 1578 N N . VAL A 1 204 ? -37.594 -1.852 45.151 1.00 50.09 204 VAL A N 1
ATOM 1579 C CA . VAL A 1 204 ? -36.438 -1.469 45.973 1.00 50.09 204 VAL A CA 1
A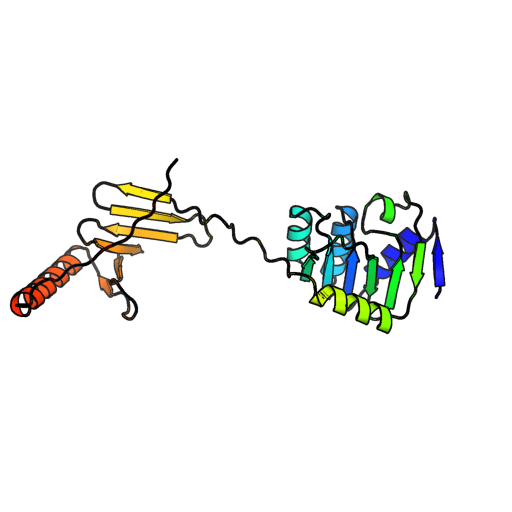TOM 1580 C C . VAL A 1 204 ? -36.808 -1.376 47.443 1.00 50.09 204 VAL A C 1
ATOM 1582 O O . VAL A 1 204 ? -36.041 -1.867 48.267 1.00 50.09 204 VAL A O 1
ATOM 1585 N N . ASN A 1 205 ? -37.953 -0.786 47.779 1.00 54.09 205 ASN A N 1
ATOM 1586 C CA . ASN A 1 205 ? -38.407 -0.704 49.165 1.00 54.09 205 ASN A CA 1
ATOM 1587 C C . ASN A 1 205 ? -38.654 -2.099 49.753 1.00 54.09 205 ASN A C 1
ATOM 1589 O O . ASN A 1 205 ? -38.183 -2.375 50.853 1.00 54.09 205 ASN A O 1
ATOM 1593 N N . ASP A 1 206 ? -39.261 -3.008 48.988 1.00 57.19 206 ASP A N 1
ATOM 1594 C CA . ASP A 1 206 ? -39.463 -4.402 49.401 1.00 57.19 206 ASP A CA 1
ATOM 1595 C C . ASP A 1 206 ? -38.126 -5.126 49.640 1.00 57.19 206 ASP A C 1
ATOM 1597 O O . ASP A 1 206 ? -37.940 -5.822 50.639 1.00 57.19 206 ASP A O 1
ATOM 1601 N N . LEU A 1 207 ? -37.147 -4.934 48.747 1.00 47.75 207 LEU A N 1
ATOM 1602 C CA . LEU A 1 207 ? -35.800 -5.492 48.899 1.00 47.75 207 LEU A CA 1
ATOM 1603 C C . LEU A 1 207 ? -35.054 -4.898 50.096 1.00 47.75 207 LEU A C 1
ATOM 1605 O O . LEU A 1 207 ? -34.362 -5.631 50.801 1.00 47.75 207 LEU A O 1
ATOM 1609 N N . LEU A 1 208 ? -35.179 -3.591 50.329 1.00 44.00 208 LEU A N 1
ATOM 1610 C CA . LEU A 1 208 ? -34.579 -2.924 51.480 1.00 44.00 208 LEU A CA 1
ATOM 1611 C C . LEU A 1 208 ? -35.206 -3.417 52.783 1.00 44.00 208 LEU A C 1
ATOM 1613 O O . LEU A 1 208 ? -34.456 -3.700 53.707 1.00 44.00 208 LEU A O 1
ATOM 1617 N N . GLU A 1 209 ? -36.522 -3.634 52.839 1.00 50.47 209 GLU A N 1
ATOM 1618 C CA . GLU A 1 209 ? -37.174 -4.259 53.995 1.00 50.47 209 GLU A CA 1
ATOM 1619 C C . GLU A 1 209 ? -36.673 -5.685 54.255 1.00 50.47 209 GLU A C 1
ATOM 1621 O O . GLU A 1 209 ? -36.488 -6.082 55.407 1.00 50.47 209 GLU A O 1
ATOM 1626 N N . ILE A 1 210 ? -36.456 -6.475 53.199 1.00 46.66 210 ILE A N 1
ATOM 1627 C CA . ILE A 1 210 ? -35.910 -7.834 53.313 1.00 46.66 210 ILE A CA 1
ATOM 1628 C C . ILE A 1 210 ? -34.464 -7.791 53.821 1.00 46.66 210 ILE A C 1
ATOM 1630 O O . ILE A 1 210 ? -34.078 -8.626 54.639 1.00 46.66 210 ILE A O 1
ATOM 1634 N N . ILE A 1 211 ? -33.666 -6.833 53.355 1.00 43.75 211 ILE A N 1
ATOM 1635 C CA . ILE A 1 211 ? -32.278 -6.632 53.781 1.00 43.75 211 ILE A CA 1
ATOM 1636 C C . ILE A 1 211 ? -32.231 -6.171 55.245 1.00 43.75 211 ILE A C 1
ATOM 1638 O O . ILE A 1 211 ? -31.510 -6.781 56.031 1.00 43.75 211 ILE A O 1
ATOM 1642 N N . ASP A 1 212 ? -33.047 -5.189 55.639 1.00 43.44 212 ASP A N 1
ATOM 1643 C CA . ASP A 1 212 ? -33.120 -4.672 57.016 1.00 43.44 212 ASP A CA 1
ATOM 1644 C C . ASP A 1 212 ? -33.553 -5.755 58.014 1.00 43.44 212 ASP A C 1
ATOM 1646 O O . ASP A 1 212 ? -33.036 -5.838 59.127 1.00 43.44 212 ASP A O 1
ATOM 1650 N N . LYS A 1 213 ? -34.460 -6.651 57.602 1.00 51.16 213 LYS A N 1
ATOM 1651 C CA . LYS A 1 213 ? -34.904 -7.786 58.427 1.00 51.16 213 LYS A CA 1
ATOM 1652 C C . LYS A 1 213 ? -33.851 -8.896 58.560 1.00 51.16 213 LYS A C 1
ATOM 1654 O O . LYS A 1 213 ? -33.968 -9.706 59.476 1.00 51.16 213 LYS A O 1
ATOM 1659 N N . ASN A 1 214 ? -32.841 -8.952 57.685 1.00 42.16 214 ASN A N 1
ATOM 1660 C CA . ASN A 1 214 ? -31.887 -10.069 57.607 1.00 42.16 214 ASN A CA 1
ATOM 1661 C C . ASN A 1 214 ? -30.409 -9.699 57.855 1.00 42.16 214 ASN A C 1
ATOM 1663 O O . ASN A 1 214 ? -29.573 -10.601 57.911 1.00 42.16 214 ASN A O 1
ATOM 1667 N N . LEU A 1 215 ? -30.054 -8.421 58.033 1.00 38.81 215 LEU A N 1
ATOM 1668 C CA . LEU A 1 215 ? -28.666 -7.978 58.239 1.00 38.81 215 LEU A CA 1
ATOM 1669 C C . LEU A 1 215 ? -28.442 -7.311 59.608 1.00 38.81 215 LEU A C 1
ATOM 1671 O O . LEU A 1 215 ? -28.339 -6.097 59.734 1.00 38.81 215 LEU A O 1
ATOM 1675 N N . LEU A 1 216 ? -28.232 -8.143 60.633 1.00 38.09 216 LEU A N 1
ATOM 1676 C CA . LEU A 1 216 ? -27.361 -7.817 61.770 1.00 38.09 216 LEU A CA 1
ATOM 1677 C C . LEU A 1 216 ? -25.935 -8.299 61.448 1.00 38.09 216 LEU A C 1
ATOM 1679 O O . LEU A 1 216 ? -25.533 -9.362 61.913 1.00 38.09 216 LEU A O 1
ATOM 1683 N N . ILE A 1 217 ? -25.164 -7.557 60.643 1.00 31.95 217 ILE A N 1
ATOM 1684 C CA . ILE A 1 217 ? -23.708 -7.777 60.486 1.00 31.95 217 ILE A CA 1
ATOM 1685 C C . ILE A 1 217 ? -23.000 -6.414 60.321 1.00 31.95 217 ILE A C 1
ATOM 1687 O O . ILE A 1 217 ? -23.452 -5.595 59.521 1.00 31.95 217 ILE A O 1
ATOM 1691 N N . PRO A 1 218 ? -21.909 -6.136 61.067 1.00 32.19 218 PRO A N 1
ATOM 1692 C CA . PRO A 1 218 ? -21.261 -4.827 61.102 1.00 32.19 218 PRO A CA 1
ATOM 1693 C C . PRO A 1 218 ? -20.443 -4.530 59.839 1.00 32.19 218 PRO A C 1
ATOM 1695 O O . PRO A 1 218 ? -19.761 -5.390 59.284 1.00 32.19 218 PRO A O 1
ATOM 1698 N N . VAL A 1 219 ? -20.477 -3.261 59.432 1.00 29.98 219 VAL A N 1
ATOM 1699 C CA . VAL A 1 219 ? -19.718 -2.704 58.307 1.00 29.98 219 VAL A CA 1
ATOM 1700 C C . VAL A 1 219 ? -18.246 -2.535 58.702 1.00 29.98 219 VAL A C 1
ATOM 1702 O O . VAL A 1 219 ? -17.930 -1.747 59.592 1.00 29.98 219 VAL A O 1
ATOM 1705 N N . ILE A 1 220 ? -17.341 -3.229 58.007 1.00 28.73 220 ILE A N 1
ATOM 1706 C CA . ILE A 1 220 ? -15.898 -2.941 57.995 1.00 28.73 220 ILE A CA 1
ATOM 1707 C C . ILE A 1 220 ? -15.576 -2.342 56.623 1.00 28.73 220 ILE A C 1
ATOM 1709 O O . ILE A 1 220 ? -15.857 -2.952 55.593 1.00 28.73 220 ILE A O 1
ATOM 1713 N N . GLY A 1 221 ? -15.060 -1.112 56.612 1.00 29.84 221 GLY A N 1
ATOM 1714 C CA . GLY A 1 221 ? -14.724 -0.383 55.390 1.00 29.84 221 GLY A CA 1
ATOM 1715 C C . GLY A 1 221 ? -13.385 -0.789 54.777 1.00 29.84 221 GLY A C 1
ATOM 1716 O O . GLY A 1 221 ? -12.558 -1.373 55.461 1.00 29.84 221 GLY A O 1
ATOM 1717 N N . GLU A 1 222 ? -13.158 -0.401 53.516 1.00 29.48 222 GLU A N 1
ATOM 1718 C CA . GLU A 1 222 ? -11.905 0.225 53.064 1.00 29.48 222 GLU A CA 1
ATOM 1719 C C . GLU A 1 222 ? -11.976 0.759 51.610 1.00 29.48 222 GLU A C 1
ATOM 1721 O O . GLU A 1 222 ? -12.408 0.078 50.688 1.00 29.48 222 GLU A O 1
ATOM 1726 N N . LYS A 1 223 ? -11.524 2.019 51.479 1.00 26.42 223 LYS A N 1
ATOM 1727 C CA . LYS A 1 223 ? -10.713 2.685 50.431 1.00 26.42 223 LYS A CA 1
ATOM 1728 C C . LYS A 1 223 ? -11.076 2.565 48.937 1.00 26.42 223 LYS A C 1
ATOM 1730 O O . LYS A 1 223 ? -10.841 1.558 48.282 1.00 26.42 223 LYS A O 1
ATOM 1735 N N . VAL A 1 224 ? -11.440 3.718 48.364 1.00 26.22 224 VAL A N 1
ATOM 1736 C CA . VAL A 1 224 ? -11.410 4.020 46.921 1.00 26.22 224 VAL A CA 1
ATOM 1737 C C . VAL A 1 224 ? -10.241 4.971 46.645 1.00 26.22 224 VAL A C 1
ATOM 1739 O O . VAL A 1 224 ? -10.148 6.027 47.269 1.00 26.22 224 VAL A O 1
ATOM 1742 N N . TYR A 1 225 ? -9.360 4.605 45.711 1.00 25.45 225 TYR A N 1
ATOM 1743 C CA . TYR A 1 225 ? -8.301 5.473 45.194 1.00 25.45 225 TYR A CA 1
ATOM 1744 C C . TYR A 1 225 ? -8.826 6.270 43.994 1.00 25.45 225 TYR A C 1
ATOM 1746 O O . TYR A 1 225 ? -9.167 5.704 42.960 1.00 25.45 225 TYR A O 1
ATOM 1754 N N . THR A 1 226 ? -8.869 7.592 44.127 1.00 28.92 226 THR A N 1
ATOM 1755 C CA . THR A 1 226 ? -9.047 8.552 43.028 1.00 28.92 226 THR A CA 1
ATOM 1756 C C . THR A 1 226 ? -7.691 9.097 42.613 1.00 28.92 226 THR A C 1
ATOM 1758 O O . THR A 1 226 ? -6.968 9.581 43.480 1.00 28.92 226 THR A O 1
ATOM 1761 N N . HIS A 1 227 ? -7.376 9.110 41.317 1.00 24.98 227 HIS A N 1
ATOM 1762 C CA . HIS A 1 227 ? -6.481 10.115 40.739 1.00 24.98 227 HIS A CA 1
ATOM 1763 C C . HIS A 1 227 ? -7.198 10.785 39.562 1.00 24.98 227 HIS A C 1
ATOM 1765 O O . HIS A 1 227 ? -7.489 10.172 38.541 1.00 24.98 227 HIS A O 1
ATOM 1771 N N . MET A 1 228 ? -7.538 12.046 39.809 1.00 25.72 228 MET A N 1
ATOM 1772 C CA . MET A 1 228 ? -7.966 13.080 38.874 1.00 25.72 228 MET A CA 1
ATOM 1773 C C . MET A 1 228 ? -6.703 13.770 38.356 1.00 25.72 228 MET A C 1
ATOM 1775 O O . MET A 1 228 ? -5.793 14.010 39.151 1.00 25.72 228 MET A O 1
ATOM 1779 N N . GLN A 1 229 ? -6.692 14.203 37.100 1.00 22.95 229 GLN A N 1
ATOM 1780 C CA . GLN A 1 229 ? -5.912 15.376 36.718 1.00 22.95 229 GLN A CA 1
ATOM 1781 C C . GLN A 1 229 ? -6.797 16.318 35.904 1.00 22.95 229 GLN A C 1
ATOM 1783 O O . GLN A 1 229 ? -7.515 15.893 35.002 1.00 22.95 229 GLN A O 1
ATOM 1788 N N . LEU A 1 230 ? -6.800 17.563 36.373 1.00 29.91 230 LEU A N 1
ATOM 1789 C CA . LEU A 1 230 ? -7.568 18.715 35.922 1.00 29.91 230 LEU A CA 1
ATOM 1790 C C . LEU A 1 230 ? -6.782 19.459 34.839 1.00 29.91 230 LEU A C 1
ATOM 1792 O O . LEU A 1 230 ? -5.561 19.538 34.958 1.00 29.91 230 LEU A O 1
ATOM 1796 N N . ASP A 1 231 ? -7.512 20.063 33.902 1.00 28.75 231 ASP A N 1
ATOM 1797 C CA . ASP A 1 231 ? -7.401 21.492 33.582 1.00 28.75 231 ASP A CA 1
ATOM 1798 C C . ASP A 1 231 ? -8.813 22.100 33.665 1.00 28.75 231 ASP A C 1
ATOM 1800 O O . ASP A 1 231 ? -9.769 21.430 33.200 1.00 28.75 231 ASP A O 1
#

Secondary structure (DSSP, 8-state):
-EEEETTSHHHHHHHHHHT-SSEEEEEES-B-HHHHHHHHHHHTTT-EEEEEEETTS-HHHHHHHHTTSEEEEE-SS-----EEEETTEEEEES--BSHHHHTT-S--EEEEE-HHHHHHHHHHHHHHSEE------S---EEEEEETTEEEEEE-SSS-EEEEEETTTTEEEEEETTEEEEEPSSSS-PPEEESSHHHHHHHHHHHHHHHHHH-----------------

Radius of gyration: 29.75 Å; chains: 1; bounding box: 61×38×82 Å